Protein AF-A0A1S2LTZ5-F1 (afdb_monomer_lite)

Foldseek 3Di:
DAEAEDEDQDLVVLLVSLLVCQVPFAQWFKKKKAFFVGDQKFWWFADDDPDTDIDIDGPVRCVVVVVDPRIDGDDDAGMWMWTAGPVRYIYIYGYNLQDPSVQVSCLLSQQAPDDPPNPDNMDMDGRGDGFLKAWEQEAAPVRDTWKIKIKGDRGSNLSVQLVVLQVVFWDKWADQAPVSCVVVCVRDDPVQHDHGHDGVRRNYIYTYGPDNPQDPVNVVVSSCVSCVVSVIDIDIGGDDD

Sequence (241 aa):
MNRFAYYSEDPEQVEEYVKSILPFISDIREFELYYIDKTPYIEVIERSGHLHRRVFYSRKEFDASIKNSYRKLIKQHNFTFILRDDTLNEVWLNTNGKMIETLNILHMLGIKEFHHYRHKASYKATNLKPNHDLNILVENDAAKKQFLAKFRFPYACKRIKAVEYIQQFGYLKPYATKFDYGNDLSYFDKNTIREAEAFEYATNNSFLFEDEGIDLNTAKRIFEEVGKLSGGDVNIVLFSD

Organism: NCBI:txid85682

pLDDT: mean 86.29, std 11.33, range [55.03, 98.56]

Structure (mmCIF, N/CA/C/O backbone):
data_AF-A0A1S2LTZ5-F1
#
_entry.id   AF-A0A1S2LTZ5-F1
#
loop_
_atom_site.group_PDB
_atom_site.id
_atom_site.type_symbol
_atom_site.label_atom_id
_atom_site.label_alt_id
_atom_site.label_comp_id
_atom_site.label_asym_id
_atom_site.label_entity_id
_atom_site.label_seq_id
_atom_site.pdbx_PDB_ins_code
_atom_site.Cartn_x
_atom_site.Cartn_y
_atom_site.Cartn_z
_atom_site.occupancy
_atom_site.B_iso_or_equiv
_atom_site.auth_seq_id
_atom_site.auth_comp_id
_atom_site.auth_asym_id
_atom_site.auth_atom_id
_atom_site.pdbx_PDB_model_num
ATOM 1 N N . MET A 1 1 ? 1.091 7.063 -22.278 1.00 68.56 1 MET A N 1
ATOM 2 C CA . MET A 1 1 ? 1.939 5.986 -21.737 1.00 68.56 1 MET A CA 1
ATOM 3 C C . MET A 1 1 ? 3.173 6.628 -21.137 1.00 68.56 1 MET A C 1
ATOM 5 O O . MET A 1 1 ? 4.018 7.110 -21.887 1.00 68.56 1 MET A O 1
ATOM 9 N N . ASN A 1 2 ? 3.232 6.718 -19.812 1.00 79.88 2 ASN A N 1
ATOM 10 C CA . ASN A 1 2 ? 4.389 7.266 -19.113 1.00 79.88 2 ASN A CA 1
ATOM 11 C C . ASN A 1 2 ? 5.335 6.138 -18.706 1.00 79.88 2 ASN A C 1
ATOM 13 O O . ASN A 1 2 ? 4.901 5.037 -18.370 1.00 79.88 2 ASN A O 1
ATOM 17 N N . ARG A 1 3 ? 6.637 6.425 -18.731 1.00 83.38 3 ARG A N 1
ATOM 18 C CA . ARG A 1 3 ? 7.668 5.521 -18.224 1.00 83.38 3 ARG A CA 1
ATOM 19 C C . ARG A 1 3 ? 8.443 6.222 -17.121 1.00 83.38 3 ARG A C 1
ATOM 21 O O . ARG A 1 3 ? 9.159 7.192 -17.382 1.00 83.38 3 ARG A O 1
ATOM 28 N N . PHE A 1 4 ? 8.303 5.700 -15.914 1.00 84.25 4 PHE A N 1
ATOM 29 C CA . PHE A 1 4 ? 9.064 6.086 -14.738 1.00 84.25 4 PHE A CA 1
ATOM 30 C C . PHE A 1 4 ? 10.248 5.137 -14.612 1.00 84.25 4 PHE A C 1
ATOM 32 O O . PHE A 1 4 ? 10.104 3.927 -14.772 1.00 84.25 4 PHE A O 1
ATOM 39 N N . ALA A 1 5 ? 11.431 5.689 -14.386 1.00 82.25 5 ALA A N 1
ATOM 40 C CA . ALA A 1 5 ? 12.650 4.912 -14.266 1.00 82.25 5 ALA A CA 1
ATOM 41 C C . ALA A 1 5 ? 13.507 5.531 -13.173 1.00 82.25 5 ALA A C 1
ATOM 43 O O . ALA A 1 5 ? 13.820 6.723 -13.237 1.00 82.25 5 ALA A O 1
ATOM 44 N N . TYR A 1 6 ? 13.885 4.716 -12.196 1.00 80.38 6 TYR A N 1
ATOM 45 C CA . TYR A 1 6 ? 14.762 5.139 -11.121 1.00 80.38 6 TYR A CA 1
ATOM 46 C C . TYR A 1 6 ? 15.764 4.064 -10.775 1.00 80.38 6 TYR A C 1
ATOM 48 O O . TYR A 1 6 ? 15.523 2.862 -10.901 1.00 80.38 6 TYR A O 1
ATOM 56 N N . TYR A 1 7 ? 16.918 4.549 -10.353 1.00 75.56 7 TYR A N 1
ATOM 57 C CA . TYR A 1 7 ? 18.050 3.730 -10.036 1.00 75.56 7 TYR A CA 1
ATOM 58 C C . TYR A 1 7 ? 18.726 4.278 -8.792 1.00 75.56 7 TYR A C 1
ATOM 60 O O . TYR A 1 7 ? 19.198 5.416 -8.783 1.00 75.56 7 TYR A O 1
ATOM 68 N N . SER A 1 8 ? 18.827 3.407 -7.800 1.00 75.94 8 SER A N 1
ATOM 69 C CA . SER A 1 8 ? 19.759 3.543 -6.702 1.00 75.94 8 SER A CA 1
ATOM 70 C C . SER A 1 8 ? 20.239 2.154 -6.297 1.00 75.94 8 SER A C 1
ATOM 72 O O . SER A 1 8 ? 19.534 1.160 -6.487 1.00 75.94 8 SER A O 1
ATOM 74 N N . GLU A 1 9 ? 21.466 2.074 -5.791 1.00 74.38 9 GLU A N 1
ATOM 75 C CA . GLU A 1 9 ? 21.930 0.877 -5.075 1.00 74.38 9 GLU A CA 1
ATOM 76 C C . GLU A 1 9 ? 21.427 0.868 -3.635 1.00 74.38 9 GLU A C 1
ATOM 78 O O . GLU A 1 9 ? 21.429 -0.188 -3.008 1.00 74.38 9 GLU A O 1
ATOM 83 N N . ASP A 1 10 ? 20.994 2.034 -3.150 1.00 81.50 10 ASP A N 1
ATOM 84 C CA . ASP A 1 10 ? 20.366 2.224 -1.857 1.00 81.50 10 ASP A CA 1
ATOM 85 C C . ASP A 1 10 ? 18.884 1.823 -1.946 1.00 81.50 10 ASP A C 1
ATOM 87 O O . ASP A 1 10 ? 18.104 2.492 -2.639 1.00 81.50 10 ASP A O 1
ATOM 91 N N . PRO A 1 11 ? 18.481 0.721 -1.296 1.00 80.00 11 PRO A N 1
ATOM 92 C CA . PRO A 1 11 ? 17.116 0.230 -1.379 1.00 80.00 11 PRO A CA 1
ATOM 93 C C . PRO A 1 11 ? 16.078 1.186 -0.776 1.00 80.00 11 PRO A C 1
ATOM 95 O O . PRO A 1 11 ? 14.964 1.262 -1.297 1.00 80.00 11 PRO A O 1
ATOM 98 N N . GLU A 1 12 ? 16.446 1.954 0.253 1.00 84.56 12 GLU A N 1
ATOM 99 C CA . GLU A 1 12 ? 15.555 2.931 0.893 1.00 84.56 12 GLU A CA 1
ATOM 100 C C . GLU A 1 12 ? 15.197 4.049 -0.094 1.00 84.56 12 GLU A C 1
ATOM 102 O O . GLU A 1 12 ? 14.027 4.384 -0.271 1.00 84.56 12 GLU A O 1
ATOM 107 N N . GLN A 1 13 ? 16.176 4.536 -0.860 1.00 86.81 13 GLN A N 1
ATOM 108 C CA . GLN A 1 13 ? 15.937 5.537 -1.906 1.00 86.81 13 GLN A CA 1
ATOM 109 C C . GLN A 1 13 ? 15.026 5.023 -3.027 1.00 86.81 13 GLN A C 1
ATOM 111 O O . GLN A 1 13 ? 14.269 5.793 -3.621 1.00 86.81 13 GLN A O 1
ATOM 116 N N . VAL A 1 14 ? 15.095 3.727 -3.357 1.00 87.38 14 VAL A N 1
ATOM 117 C CA . VAL A 1 14 ? 14.186 3.127 -4.348 1.00 87.38 14 VAL A CA 1
ATOM 118 C C . VAL A 1 14 ? 12.758 3.119 -3.811 1.00 87.38 14 VAL A C 1
ATOM 120 O O . VAL A 1 14 ? 11.833 3.465 -4.546 1.00 87.38 14 VAL A O 1
ATOM 123 N N . GLU A 1 15 ? 12.572 2.763 -2.542 1.00 89.12 15 GLU A N 1
ATOM 124 C CA . GLU A 1 15 ? 11.269 2.794 -1.882 1.00 89.12 15 GLU A CA 1
ATOM 125 C C . GLU A 1 15 ? 10.697 4.220 -1.802 1.00 89.12 15 GLU A C 1
ATOM 127 O O . GLU A 1 15 ? 9.559 4.449 -2.222 1.00 89.12 15 GLU A O 1
ATOM 132 N N . GLU A 1 16 ? 11.499 5.198 -1.372 1.00 90.75 16 GLU A N 1
ATOM 133 C CA . GLU A 1 16 ? 11.122 6.617 -1.348 1.00 90.75 16 GLU A CA 1
ATOM 134 C C . GLU A 1 16 ? 10.750 7.137 -2.739 1.00 90.75 16 GLU A C 1
ATOM 136 O O . GLU A 1 16 ? 9.750 7.845 -2.903 1.00 90.75 16 GLU A O 1
ATOM 141 N N . TYR A 1 17 ? 11.513 6.752 -3.767 1.00 91.69 17 TYR A N 1
ATOM 142 C CA . TYR A 1 17 ? 11.181 7.099 -5.141 1.00 91.69 17 TYR A CA 1
ATOM 143 C C . TYR A 1 17 ? 9.809 6.551 -5.531 1.00 91.69 17 TYR A C 1
ATOM 145 O O . TYR A 1 17 ? 8.984 7.310 -6.047 1.00 91.69 17 TYR A O 1
ATOM 153 N N . VAL A 1 18 ? 9.536 5.268 -5.265 1.00 92.69 18 VAL A N 1
ATOM 154 C CA . VAL A 1 18 ? 8.223 4.672 -5.552 1.00 92.69 18 VAL A CA 1
ATOM 155 C C . VAL A 1 18 ? 7.127 5.438 -4.819 1.00 92.69 18 VAL A C 1
ATOM 157 O O . VAL A 1 18 ? 6.154 5.835 -5.462 1.00 92.69 18 VAL A O 1
ATOM 160 N N . LYS A 1 19 ? 7.315 5.733 -3.525 1.00 93.31 19 LYS A N 1
ATOM 161 C CA . LYS A 1 19 ? 6.376 6.529 -2.721 1.00 93.31 19 LYS A CA 1
ATOM 162 C C . LYS A 1 19 ? 6.094 7.892 -3.371 1.00 93.31 19 LYS A C 1
ATOM 164 O O . LYS A 1 19 ? 4.935 8.298 -3.470 1.00 93.31 19 LYS A O 1
ATOM 169 N N . SER A 1 20 ? 7.128 8.563 -3.886 1.00 93.88 20 SER A N 1
ATOM 170 C CA . SER A 1 20 ? 7.021 9.879 -4.537 1.00 93.88 20 SER A CA 1
ATOM 171 C C . SER A 1 20 ? 6.230 9.868 -5.851 1.00 93.88 20 SER A C 1
ATOM 173 O O . SER A 1 20 ? 5.612 10.875 -6.203 1.00 93.88 20 SER A O 1
ATOM 175 N N . ILE A 1 21 ? 6.212 8.738 -6.571 1.00 93.94 21 ILE A N 1
ATOM 176 C CA . ILE A 1 21 ? 5.512 8.621 -7.858 1.00 93.94 21 ILE A CA 1
ATOM 177 C C . ILE A 1 21 ? 4.114 8.007 -7.746 1.00 93.94 21 ILE A C 1
ATOM 179 O O . ILE A 1 21 ? 3.389 7.992 -8.741 1.00 93.94 21 ILE A O 1
ATOM 183 N N . LEU A 1 22 ? 3.698 7.542 -6.560 1.00 94.31 22 LEU A N 1
ATOM 184 C CA . LEU A 1 22 ? 2.366 6.963 -6.345 1.00 94.31 22 LEU A CA 1
ATOM 185 C C . LEU A 1 22 ? 1.199 7.835 -6.843 1.00 94.31 22 LEU A C 1
ATOM 187 O O . LEU A 1 22 ? 0.218 7.268 -7.318 1.00 94.31 22 LEU A O 1
ATOM 191 N N . PRO A 1 23 ? 1.242 9.183 -6.772 1.00 93.50 23 PRO A N 1
ATOM 192 C CA . PRO A 1 23 ? 0.172 10.015 -7.327 1.00 93.50 23 PRO A CA 1
ATOM 193 C C . PRO A 1 23 ? -0.001 9.908 -8.851 1.00 93.50 23 PRO A C 1
ATOM 195 O O . PRO A 1 23 ? -1.024 10.350 -9.369 1.00 93.50 23 PRO A O 1
ATOM 198 N N . PHE A 1 24 ? 0.986 9.360 -9.566 1.00 92.19 24 PHE A N 1
ATOM 199 C CA . PHE A 1 24 ? 1.016 9.282 -11.029 1.00 92.19 24 PHE A CA 1
ATOM 200 C C . PHE A 1 24 ? 0.813 7.869 -11.581 1.00 92.19 24 PHE A C 1
ATOM 202 O O . PHE A 1 24 ? 0.827 7.703 -12.801 1.00 92.19 24 PHE A O 1
ATOM 209 N N . ILE A 1 25 ? 0.653 6.869 -10.713 1.00 91.56 25 ILE A N 1
ATOM 210 C CA . ILE A 1 25 ? 0.424 5.478 -11.109 1.00 91.56 25 ILE A CA 1
ATOM 211 C C . ILE A 1 25 ? -0.918 4.994 -10.569 1.00 91.56 25 ILE A C 1
ATOM 213 O O . ILE A 1 25 ? -1.341 5.380 -9.476 1.00 91.56 25 ILE A O 1
ATOM 217 N N . SER A 1 26 ? -1.592 4.157 -11.348 1.00 91.56 26 SER A N 1
ATOM 218 C CA . SER A 1 26 ? -2.835 3.504 -10.942 1.00 91.56 26 SER A CA 1
ATOM 219 C C . SER A 1 26 ? -2.563 2.104 -10.372 1.00 91.56 26 SER A C 1
ATOM 221 O O . SER A 1 26 ? -1.448 1.791 -9.943 1.00 91.56 26 SER A O 1
ATOM 223 N N . ASP A 1 27 ? -3.589 1.254 -10.321 1.00 94.00 27 ASP A N 1
ATOM 224 C CA . ASP A 1 27 ? -3.456 -0.116 -9.842 1.00 94.00 27 ASP A CA 1
ATOM 225 C C . ASP A 1 27 ? -2.479 -0.912 -10.701 1.00 94.00 27 ASP A C 1
ATOM 227 O O . ASP A 1 27 ? -2.681 -1.110 -11.901 1.00 94.00 27 ASP A O 1
ATOM 231 N N . ILE A 1 28 ? -1.457 -1.461 -10.051 1.00 94.81 28 ILE A N 1
ATOM 232 C CA . ILE A 1 28 ? -0.515 -2.359 -10.701 1.00 94.81 28 ILE A CA 1
ATOM 233 C C . ILE A 1 28 ? -1.210 -3.676 -11.058 1.00 94.81 28 ILE A C 1
ATOM 235 O O . ILE A 1 28 ? -1.694 -4.405 -10.190 1.00 94.81 28 ILE A O 1
ATOM 239 N N . ARG A 1 29 ? -1.218 -4.006 -12.352 1.00 94.12 29 ARG A N 1
ATOM 240 C CA . ARG A 1 29 ? -1.798 -5.241 -12.905 1.00 94.12 29 ARG A CA 1
ATOM 241 C C . ARG A 1 29 ? -0.751 -6.270 -13.290 1.00 94.12 29 ARG A C 1
ATOM 243 O O . ARG A 1 29 ? -1.059 -7.464 -13.325 1.00 94.12 29 ARG A O 1
ATOM 250 N N . GLU A 1 30 ? 0.472 -5.825 -13.558 1.00 93.75 30 GLU A N 1
ATOM 251 C CA . GLU A 1 30 ? 1.579 -6.700 -13.920 1.00 93.75 30 GLU A CA 1
ATOM 252 C C . GLU A 1 30 ? 2.840 -6.380 -13.132 1.00 93.75 30 GLU A C 1
ATOM 254 O O . GLU A 1 30 ? 3.160 -5.224 -12.856 1.00 93.75 30 GLU A O 1
ATOM 259 N N . PHE A 1 31 ? 3.581 -7.439 -12.836 1.00 91.12 31 PHE A N 1
ATOM 260 C CA . PHE A 1 31 ? 4.876 -7.385 -12.188 1.00 91.12 31 PHE A CA 1
ATOM 261 C C . PHE A 1 31 ? 5.827 -8.334 -12.915 1.00 91.12 31 PHE A C 1
ATOM 263 O O . PHE A 1 31 ? 5.528 -9.519 -13.080 1.00 91.12 31 PHE A O 1
ATOM 270 N N . GLU A 1 32 ? 6.982 -7.822 -13.324 1.00 89.62 32 GLU A N 1
ATOM 271 C CA . GLU A 1 32 ? 8.088 -8.613 -13.841 1.00 89.62 32 GLU A CA 1
ATOM 272 C C . GLU A 1 32 ? 9.360 -8.378 -13.027 1.00 89.62 32 GLU A C 1
ATOM 274 O O . GLU A 1 32 ? 9.686 -7.257 -12.640 1.00 89.62 32 GLU A O 1
ATOM 279 N N . LEU A 1 33 ? 10.105 -9.455 -12.807 1.00 87.88 33 LEU A N 1
ATOM 280 C CA . LEU A 1 33 ? 11.410 -9.452 -12.168 1.00 87.88 33 LEU A CA 1
ATOM 281 C C . LEU A 1 33 ? 12.366 -10.264 -13.027 1.00 87.88 33 LEU A C 1
ATOM 283 O O . LEU A 1 33 ? 12.056 -11.398 -13.392 1.00 87.88 33 LEU A O 1
ATOM 287 N N . TYR A 1 34 ? 13.547 -9.724 -13.294 1.00 85.62 34 TYR A N 1
ATOM 288 C CA . TYR A 1 34 ? 14.596 -10.431 -14.018 1.00 85.62 34 TYR A CA 1
ATOM 289 C C . TYR A 1 34 ? 15.923 -10.277 -13.307 1.00 85.62 34 TYR A C 1
ATOM 291 O O . TYR A 1 34 ? 16.315 -9.166 -12.964 1.00 85.62 34 TYR A O 1
ATOM 299 N N . TYR A 1 35 ? 16.644 -11.383 -13.163 1.00 80.69 35 TYR A N 1
ATOM 300 C CA . TYR A 1 35 ? 18.078 -11.339 -12.946 1.00 80.69 35 TYR A CA 1
ATOM 301 C C . TYR A 1 35 ? 18.734 -10.702 -14.171 1.00 80.69 35 TYR A C 1
ATOM 303 O O . TYR A 1 35 ? 18.292 -10.923 -15.304 1.00 80.69 35 TYR A O 1
ATOM 311 N N . ILE A 1 36 ? 19.752 -9.882 -13.965 1.00 74.06 36 ILE A N 1
ATOM 312 C CA . ILE A 1 36 ? 20.220 -8.959 -15.002 1.00 74.06 36 ILE A CA 1
ATOM 313 C C . ILE A 1 36 ? 20.763 -9.622 -16.269 1.00 74.06 36 ILE A C 1
ATOM 315 O O . ILE A 1 36 ? 20.535 -9.151 -17.380 1.00 74.06 36 ILE A O 1
ATOM 319 N N . ASP A 1 37 ? 21.401 -10.772 -16.150 1.00 73.69 37 ASP A N 1
ATOM 320 C CA . ASP A 1 37 ? 21.890 -11.559 -17.281 1.00 73.69 37 ASP A CA 1
ATOM 321 C C . ASP A 1 37 ? 20.752 -12.233 -18.064 1.00 73.69 37 ASP A C 1
ATOM 323 O O . ASP A 1 37 ? 20.945 -12.643 -19.208 1.00 73.69 37 ASP A O 1
ATOM 327 N N . LYS A 1 38 ? 19.537 -12.262 -17.506 1.00 77.19 38 LYS A N 1
ATOM 328 C CA . LYS A 1 38 ? 18.313 -12.732 -18.172 1.00 77.19 38 LYS A CA 1
ATOM 329 C C . LYS A 1 38 ? 17.343 -11.614 -18.527 1.00 77.19 38 LYS A C 1
ATOM 331 O O . LYS A 1 38 ? 16.320 -11.890 -19.154 1.00 77.19 38 LYS A O 1
ATOM 336 N N . THR A 1 39 ? 17.632 -10.372 -18.139 1.00 77.25 39 THR A N 1
ATOM 337 C CA . THR A 1 39 ? 16.733 -9.257 -18.423 1.00 77.25 39 THR A CA 1
ATOM 338 C C . THR A 1 39 ? 16.679 -9.026 -19.936 1.00 77.25 39 THR A C 1
ATOM 340 O O . THR A 1 39 ? 17.732 -8.919 -20.579 1.00 77.25 39 THR A O 1
ATOM 343 N N . PRO A 1 40 ? 15.485 -8.967 -20.558 1.00 76.00 40 PRO A N 1
ATOM 344 C CA . PRO A 1 40 ? 15.350 -8.679 -21.985 1.00 76.00 40 PRO A CA 1
ATOM 345 C C . PRO A 1 40 ? 15.560 -7.188 -22.289 1.00 76.00 40 PRO A C 1
ATOM 347 O O . PRO A 1 40 ? 15.302 -6.742 -23.408 1.00 76.00 40 PRO A O 1
ATOM 350 N N . TYR A 1 41 ? 16.040 -6.4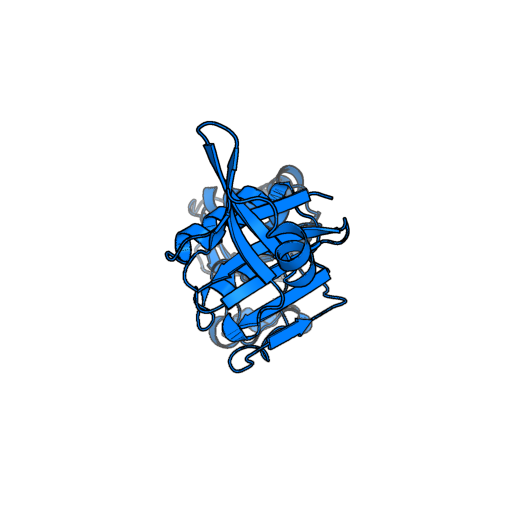22 -21.310 1.00 76.31 41 TYR A N 1
ATOM 351 C CA . TYR A 1 41 ? 16.202 -4.981 -21.364 1.00 76.31 41 TYR A CA 1
ATOM 352 C C . TYR A 1 41 ? 17.669 -4.576 -21.198 1.00 76.31 41 TYR A C 1
ATOM 354 O O . TYR A 1 41 ? 18.504 -5.349 -20.730 1.00 76.31 41 TYR A O 1
ATOM 362 N N . ILE A 1 42 ? 17.996 -3.364 -21.626 1.00 74.00 42 ILE A N 1
ATOM 363 C CA . ILE A 1 42 ? 19.319 -2.763 -21.489 1.00 74.00 42 ILE A CA 1
ATOM 364 C C . ILE A 1 42 ? 19.134 -1.347 -20.960 1.00 74.00 42 ILE A C 1
ATOM 366 O O . ILE A 1 42 ? 18.371 -0.556 -21.518 1.00 74.00 42 ILE A O 1
ATOM 370 N N . GLU A 1 43 ? 19.862 -1.036 -19.892 1.00 74.75 43 GLU A N 1
ATOM 371 C CA . GLU A 1 43 ? 20.008 0.323 -19.387 1.00 74.75 43 GLU A CA 1
ATOM 372 C C . GLU A 1 43 ? 21.163 1.021 -20.111 1.00 74.75 43 GLU A C 1
ATOM 374 O O . GLU A 1 43 ? 22.279 0.496 -20.215 1.00 74.75 43 GLU A O 1
ATOM 379 N N . VAL A 1 44 ? 20.896 2.226 -20.605 1.00 74.38 44 VAL A N 1
ATOM 380 C CA . VAL A 1 44 ? 21.890 3.057 -21.283 1.00 74.38 44 VAL A CA 1
ATOM 381 C C . VAL A 1 44 ? 21.884 4.464 -20.717 1.00 74.38 44 VAL A C 1
ATOM 383 O O . VAL A 1 44 ? 20.837 5.002 -20.359 1.00 74.38 44 VAL A O 1
ATOM 386 N N . ILE A 1 45 ? 23.056 5.090 -20.691 1.00 76.00 45 ILE A N 1
ATOM 387 C CA . ILE A 1 45 ? 23.160 6.540 -20.543 1.00 76.00 45 ILE A CA 1
ATOM 388 C C . ILE A 1 45 ? 23.080 7.142 -21.936 1.00 76.00 45 ILE A C 1
ATOM 390 O O . ILE A 1 45 ? 23.987 6.940 -22.748 1.00 76.00 45 ILE A O 1
ATOM 394 N N . GLU A 1 46 ? 22.015 7.890 -22.192 1.00 73.50 46 GLU A N 1
ATOM 395 C CA . GLU A 1 46 ? 21.896 8.739 -23.367 1.00 73.50 46 GLU A CA 1
ATOM 396 C C . GLU A 1 46 ? 22.415 10.141 -23.059 1.00 73.50 46 GLU A C 1
ATOM 398 O O . GLU A 1 46 ? 22.066 10.749 -22.041 1.00 73.50 46 GLU A O 1
ATOM 403 N N . ARG A 1 47 ? 23.236 10.672 -23.967 1.00 69.12 47 ARG A N 1
ATOM 404 C CA . ARG A 1 47 ? 23.595 12.090 -23.976 1.00 69.12 47 ARG A CA 1
ATOM 405 C C . ARG A 1 47 ? 22.599 12.855 -24.836 1.00 69.12 47 ARG A C 1
ATOM 407 O O . ARG A 1 47 ? 22.535 12.636 -26.041 1.00 69.12 47 ARG A O 1
ATOM 414 N N . SER A 1 48 ? 21.871 13.780 -24.218 1.00 67.25 48 SER A N 1
ATOM 415 C CA . SER A 1 48 ? 21.022 14.752 -24.910 1.00 67.25 48 SER A CA 1
ATOM 416 C C . SER A 1 48 ? 21.516 16.155 -24.565 1.00 67.25 48 SER A C 1
ATOM 418 O O . SER A 1 48 ? 21.173 16.715 -23.522 1.00 67.25 48 SER A O 1
ATOM 420 N N . GLY A 1 49 ? 22.382 16.710 -25.416 1.00 70.44 49 GLY A N 1
ATOM 421 C CA . GLY A 1 49 ? 23.089 17.962 -25.129 1.00 70.44 49 GLY A CA 1
ATOM 422 C C . GLY A 1 49 ? 24.060 17.806 -23.952 1.00 70.44 49 GLY A C 1
ATOM 423 O O . GLY A 1 49 ? 24.905 16.911 -23.958 1.00 70.44 49 GLY A O 1
ATOM 424 N N . HIS A 1 50 ? 23.936 18.660 -22.931 1.00 66.19 50 HIS A N 1
ATOM 425 C CA . HIS A 1 50 ? 24.734 18.581 -21.695 1.00 66.19 50 HIS A CA 1
ATOM 426 C C . HIS A 1 50 ? 24.161 17.610 -20.650 1.00 66.19 50 HIS A C 1
ATOM 428 O O . HIS A 1 50 ? 24.827 17.289 -19.664 1.00 66.19 50 HIS A O 1
ATOM 434 N N . LEU A 1 51 ? 22.934 17.129 -20.854 1.00 59.75 51 LEU A N 1
ATOM 435 C CA . LEU A 1 51 ? 22.245 16.269 -19.904 1.00 59.75 51 LEU A CA 1
ATOM 436 C C . LEU A 1 51 ? 22.520 14.799 -20.212 1.00 59.75 51 LEU A C 1
ATOM 438 O O . LEU A 1 51 ? 22.525 14.363 -21.366 1.00 59.75 51 LEU A O 1
ATOM 442 N N . HIS A 1 52 ? 22.740 14.036 -19.147 1.00 66.25 52 HIS A N 1
ATOM 443 C CA . HIS A 1 52 ? 22.859 12.588 -19.195 1.00 66.25 52 HIS A CA 1
ATOM 444 C C . HIS A 1 52 ? 21.577 12.016 -18.601 1.00 66.25 52 HIS A C 1
ATOM 446 O O . HIS A 1 52 ? 21.262 12.292 -17.445 1.00 66.25 52 HIS A O 1
ATOM 452 N N . ARG A 1 53 ? 20.832 11.236 -19.384 1.00 69.56 53 ARG A N 1
ATOM 453 C CA . ARG A 1 53 ? 19.635 10.543 -18.900 1.00 69.56 53 ARG A CA 1
ATOM 454 C C . ARG A 1 53 ? 19.853 9.041 -18.982 1.00 69.56 53 ARG A C 1
ATOM 456 O O . ARG A 1 53 ? 20.337 8.538 -19.992 1.00 69.56 53 ARG A O 1
ATOM 463 N N . ARG A 1 54 ? 19.477 8.327 -17.923 1.00 69.69 54 ARG A N 1
ATOM 464 C CA . ARG A 1 54 ? 19.381 6.865 -17.935 1.00 69.69 54 ARG A CA 1
ATOM 465 C C . ARG A 1 54 ? 18.049 6.457 -18.560 1.00 69.69 54 ARG A C 1
ATOM 467 O O . ARG A 1 54 ? 17.004 6.982 -18.174 1.00 69.69 54 ARG A O 1
ATOM 474 N N . VAL A 1 55 ? 18.093 5.574 -19.551 1.00 71.50 55 VAL A N 1
ATOM 475 C CA . VAL A 1 55 ? 16.921 5.114 -20.309 1.00 71.50 55 VAL A CA 1
ATOM 476 C C . VAL A 1 55 ? 16.981 3.594 -20.455 1.00 71.50 55 VAL A C 1
ATOM 478 O O . VAL A 1 55 ? 18.055 3.032 -20.670 1.00 71.50 55 VAL A O 1
ATOM 481 N N . PHE A 1 56 ? 15.825 2.937 -20.355 1.00 72.88 56 PHE A N 1
ATOM 482 C CA . PHE A 1 56 ? 15.676 1.509 -20.629 1.00 72.88 56 PHE A CA 1
ATOM 483 C C . PHE A 1 56 ? 15.168 1.279 -22.049 1.00 72.88 56 PHE A C 1
ATOM 485 O O . PHE A 1 56 ? 14.172 1.873 -22.472 1.00 72.88 56 PHE A O 1
ATOM 492 N N . TYR A 1 57 ? 15.833 0.364 -22.744 1.00 71.69 57 TYR A N 1
ATOM 493 C CA . TYR A 1 57 ? 15.412 -0.185 -24.027 1.00 71.69 57 TYR A CA 1
ATOM 494 C C . TYR A 1 57 ? 15.172 -1.679 -23.878 1.00 71.69 57 TYR A C 1
ATOM 496 O O . TYR A 1 57 ? 15.870 -2.344 -23.113 1.00 71.69 57 TYR A O 1
ATOM 504 N N . SER A 1 58 ? 14.254 -2.249 -24.654 1.00 75.81 58 SER A N 1
ATOM 505 C CA . SER A 1 58 ? 14.362 -3.681 -24.941 1.00 75.81 58 SER A CA 1
ATOM 506 C C . SER A 1 58 ? 15.677 -3.954 -25.675 1.00 75.81 58 SER A C 1
ATOM 508 O O . SER A 1 58 ? 16.160 -3.111 -26.431 1.00 75.81 58 SER A O 1
ATOM 510 N N . ARG A 1 59 ? 16.263 -5.142 -25.494 1.00 76.00 59 ARG A N 1
ATOM 511 C CA . ARG A 1 59 ? 17.467 -5.562 -26.233 1.00 76.00 59 ARG A CA 1
ATOM 512 C C . ARG A 1 59 ? 17.284 -5.380 -27.736 1.00 76.00 59 ARG A C 1
ATOM 514 O O . ARG A 1 59 ? 18.144 -4.811 -28.388 1.00 76.00 59 ARG A O 1
ATOM 521 N N . LYS A 1 60 ? 16.106 -5.738 -28.255 1.00 79.25 60 LYS A N 1
ATOM 522 C CA . LYS A 1 60 ? 15.745 -5.561 -29.666 1.00 79.25 60 LYS A CA 1
ATOM 523 C C . LYS A 1 60 ? 15.783 -4.093 -30.112 1.00 79.25 60 LYS A C 1
ATOM 525 O O . LYS A 1 60 ? 16.341 -3.798 -31.166 1.00 79.25 60 LYS A O 1
ATOM 530 N N . GLU A 1 61 ? 15.192 -3.177 -29.341 1.00 76.19 61 GLU A N 1
ATOM 531 C CA . GLU A 1 61 ? 15.236 -1.735 -29.642 1.00 76.19 61 GLU A CA 1
ATOM 532 C C . GLU A 1 61 ? 16.652 -1.175 -29.513 1.00 76.19 61 GLU A C 1
ATOM 534 O O . GLU A 1 61 ? 17.068 -0.356 -30.332 1.00 76.19 61 GLU A O 1
ATOM 539 N N . PHE A 1 62 ? 17.402 -1.624 -28.503 1.00 76.62 62 PHE A N 1
ATOM 540 C CA . PHE A 1 62 ? 18.785 -1.219 -28.317 1.00 76.62 62 PHE A CA 1
ATOM 541 C C . PHE A 1 62 ? 19.644 -1.666 -29.501 1.00 76.62 62 PHE A C 1
ATOM 543 O O . PHE A 1 62 ? 20.268 -0.820 -30.132 1.00 76.62 62 PHE A O 1
ATOM 550 N N . ASP A 1 63 ? 19.608 -2.939 -29.881 1.00 77.81 63 ASP A N 1
ATOM 551 C CA . ASP A 1 63 ? 20.400 -3.477 -30.989 1.00 77.81 63 ASP A CA 1
ATOM 552 C C . ASP A 1 63 ? 20.085 -2.761 -32.312 1.00 77.81 63 ASP A C 1
ATOM 554 O O . ASP A 1 63 ? 20.990 -2.408 -33.071 1.00 77.81 63 ASP A O 1
ATOM 558 N N . ALA A 1 64 ? 18.809 -2.437 -32.553 1.00 76.44 64 ALA A N 1
ATOM 559 C CA . ALA A 1 64 ? 18.390 -1.640 -33.706 1.00 76.44 64 ALA A CA 1
ATOM 560 C C . ALA A 1 64 ? 18.926 -0.191 -33.675 1.00 76.44 64 ALA A C 1
ATOM 562 O O . ALA A 1 64 ? 19.123 0.428 -34.723 1.00 76.44 64 ALA A O 1
ATOM 563 N N . SER A 1 65 ? 19.178 0.352 -32.483 1.00 70.88 65 SER A N 1
ATOM 564 C CA . SER A 1 65 ? 19.615 1.735 -32.252 1.00 70.88 65 SER A CA 1
ATOM 565 C C . SER A 1 65 ? 21.135 1.944 -32.177 1.00 70.88 65 SER A C 1
ATOM 567 O O . SER A 1 65 ? 21.574 3.095 -32.199 1.00 70.88 65 SER A O 1
ATOM 569 N N . ILE A 1 66 ? 21.940 0.869 -32.102 1.00 63.09 66 ILE A N 1
ATOM 570 C CA . ILE A 1 66 ? 23.412 0.906 -31.916 1.00 63.09 66 ILE A CA 1
ATOM 571 C C . ILE A 1 66 ? 24.134 1.771 -32.969 1.00 63.09 66 ILE A C 1
ATOM 573 O O . ILE A 1 66 ? 25.254 2.223 -32.739 1.00 63.09 66 ILE A O 1
ATOM 577 N N . LYS A 1 67 ? 23.487 2.097 -34.096 1.00 56.94 67 LYS A N 1
ATOM 578 C CA . LYS A 1 67 ? 24.009 3.054 -35.087 1.00 56.94 67 LYS A CA 1
ATOM 579 C C . LYS A 1 67 ? 24.226 4.480 -34.540 1.00 56.94 67 LYS A C 1
ATOM 581 O O . LYS A 1 67 ? 24.964 5.234 -35.165 1.00 56.94 67 LYS A O 1
ATOM 586 N N . ASN A 1 68 ? 23.650 4.845 -33.389 1.00 58.88 68 ASN A N 1
ATOM 587 C CA . ASN A 1 68 ? 23.840 6.150 -32.744 1.00 58.88 68 ASN A CA 1
ATOM 588 C C . ASN A 1 68 ? 24.851 6.056 -31.581 1.00 58.88 68 ASN A C 1
ATOM 590 O O . ASN A 1 68 ? 24.547 5.561 -30.497 1.00 58.88 68 ASN A O 1
ATOM 594 N N . SER A 1 69 ? 26.063 6.569 -31.800 1.00 57.97 69 SER A N 1
ATOM 595 C CA . SER A 1 69 ? 27.283 6.399 -30.985 1.00 57.97 69 SER A CA 1
ATOM 596 C C . SER A 1 69 ? 27.318 7.109 -29.617 1.00 57.97 69 SER A C 1
ATOM 598 O O . SER A 1 69 ? 28.365 7.164 -28.974 1.00 57.97 69 SER A O 1
ATOM 600 N N . TYR A 1 70 ? 26.193 7.631 -29.125 1.00 64.06 70 TYR A N 1
ATOM 601 C CA . TYR A 1 70 ? 26.140 8.435 -27.893 1.00 64.06 70 TYR A CA 1
ATOM 602 C C . TYR A 1 70 ? 25.642 7.674 -26.656 1.00 64.06 70 TYR A C 1
ATOM 604 O O . TYR A 1 70 ? 25.325 8.296 -25.640 1.00 64.06 70 TYR A O 1
ATOM 612 N N . ARG A 1 71 ? 25.566 6.340 -26.729 1.00 67.88 71 ARG A N 1
ATOM 613 C CA . ARG A 1 71 ? 25.033 5.488 -25.659 1.00 67.88 71 ARG A CA 1
ATOM 614 C C . ARG A 1 71 ? 26.153 4.761 -24.927 1.00 67.88 71 ARG A C 1
ATOM 616 O O . ARG A 1 71 ? 26.918 4.018 -25.537 1.00 67.88 71 ARG A O 1
ATOM 623 N N . LYS A 1 72 ? 26.229 4.944 -23.607 1.00 68.88 72 LYS A N 1
ATOM 624 C CA . LYS A 1 72 ? 27.133 4.176 -22.740 1.00 68.88 72 LYS A CA 1
ATOM 625 C C . LYS A 1 72 ? 26.335 3.124 -21.976 1.00 68.88 72 LYS A C 1
ATOM 627 O O . LYS A 1 72 ? 25.402 3.473 -21.256 1.00 68.88 72 LYS A O 1
ATOM 632 N N . LEU A 1 73 ? 26.728 1.859 -22.118 1.00 67.19 73 LEU A N 1
ATOM 633 C CA . LEU A 1 73 ? 26.205 0.756 -21.309 1.00 67.19 73 LEU A CA 1
ATOM 634 C C . LEU A 1 73 ? 26.600 0.950 -19.842 1.00 67.19 73 LEU A C 1
ATOM 636 O O . LEU A 1 73 ? 27.755 1.270 -19.542 1.00 67.19 73 LEU A O 1
ATOM 640 N N . ILE A 1 74 ? 25.650 0.737 -18.938 1.00 64.88 74 ILE A N 1
ATOM 641 C CA . ILE A 1 74 ? 25.902 0.742 -17.495 1.00 64.88 74 ILE A CA 1
ATOM 642 C C . ILE A 1 74 ? 26.140 -0.702 -17.033 1.00 64.88 74 ILE A C 1
ATOM 644 O O . ILE A 1 74 ? 25.464 -1.627 -17.482 1.00 64.88 74 ILE A O 1
ATOM 648 N N . LYS A 1 75 ? 27.155 -0.904 -16.177 1.00 56.56 75 LYS A N 1
ATOM 649 C CA . LYS A 1 75 ? 27.446 -2.209 -15.562 1.00 56.56 75 LYS A CA 1
ATOM 650 C C . LYS A 1 75 ? 26.357 -2.584 -14.549 1.00 56.56 75 LYS A C 1
ATOM 652 O O . LYS A 1 75 ? 25.757 -1.724 -13.927 1.00 56.56 75 LYS A O 1
ATOM 657 N N . GLN A 1 76 ? 26.133 -3.886 -14.438 1.00 62.84 76 GLN A N 1
ATOM 658 C CA . GLN A 1 76 ? 24.864 -4.521 -14.102 1.00 62.84 76 GLN A CA 1
ATOM 659 C C . GLN A 1 76 ? 24.523 -4.577 -12.592 1.00 62.84 76 GLN A C 1
ATOM 661 O O . GLN A 1 76 ? 25.306 -5.100 -11.805 1.00 62.84 76 GLN A O 1
ATOM 666 N N . HIS A 1 77 ? 23.325 -4.109 -12.216 1.00 62.16 77 HIS A N 1
ATOM 667 C CA . HIS A 1 77 ? 22.645 -4.384 -10.934 1.00 62.16 77 HIS A CA 1
ATOM 668 C C . HIS A 1 77 ? 22.029 -5.778 -10.905 1.00 62.16 77 HIS A C 1
ATOM 670 O O . HIS A 1 77 ? 21.733 -6.326 -11.948 1.00 62.16 77 HIS A O 1
ATOM 676 N N . ASN A 1 78 ? 21.789 -6.363 -9.733 1.00 71.75 78 ASN A N 1
ATOM 677 C CA . ASN A 1 78 ? 21.394 -7.774 -9.662 1.00 71.75 78 ASN A CA 1
ATOM 678 C C . ASN A 1 78 ? 20.028 -8.062 -10.310 1.00 71.75 78 ASN A C 1
ATOM 680 O O . ASN A 1 78 ? 19.873 -9.106 -10.944 1.00 71.75 78 ASN A O 1
ATOM 684 N N . PHE A 1 79 ? 19.047 -7.161 -10.168 1.00 77.06 79 PHE A N 1
ATOM 685 C CA . PHE A 1 79 ? 17.703 -7.383 -10.695 1.00 77.06 79 PHE A CA 1
ATOM 686 C C . PHE A 1 79 ? 17.068 -6.135 -11.309 1.00 77.06 79 PHE A C 1
ATOM 688 O O . PHE A 1 79 ? 17.201 -5.026 -10.794 1.00 77.06 79 PHE A O 1
ATOM 695 N N . THR A 1 80 ? 16.314 -6.359 -12.385 1.00 82.38 80 THR A N 1
ATOM 696 C CA . THR A 1 80 ? 15.393 -5.392 -12.989 1.00 82.38 80 THR A CA 1
ATOM 697 C C . THR A 1 80 ? 13.972 -5.733 -12.563 1.00 82.38 80 THR A C 1
ATOM 699 O O . THR A 1 80 ? 13.523 -6.867 -12.745 1.00 82.38 80 THR A O 1
ATOM 702 N N . PHE A 1 81 ? 13.273 -4.744 -12.026 1.00 86.50 81 PHE A N 1
ATOM 703 C CA . PHE A 1 81 ? 11.912 -4.828 -11.526 1.00 86.50 81 PHE A CA 1
ATOM 704 C C . PHE A 1 81 ? 11.023 -3.896 -12.349 1.00 86.50 81 PHE A C 1
ATOM 706 O O . PHE A 1 81 ? 11.329 -2.714 -12.507 1.00 86.50 81 PHE A O 1
ATOM 713 N N . ILE A 1 82 ? 9.948 -4.435 -12.917 1.00 89.88 82 ILE A N 1
ATOM 714 C CA . ILE A 1 82 ? 9.051 -3.695 -13.804 1.00 89.88 82 ILE A CA 1
ATOM 715 C C . ILE A 1 82 ? 7.628 -3.879 -13.318 1.00 89.88 82 ILE A C 1
ATOM 717 O O . ILE A 1 82 ? 7.150 -5.004 -13.174 1.00 89.88 82 ILE A O 1
ATOM 721 N N . LEU A 1 83 ? 6.950 -2.763 -13.106 1.00 92.56 83 LEU A N 1
ATOM 722 C CA . LEU A 1 83 ? 5.537 -2.716 -12.776 1.00 92.56 83 LEU A CA 1
ATOM 723 C C . LEU A 1 83 ? 4.781 -2.102 -13.939 1.00 92.56 83 LEU A C 1
ATOM 725 O O . LEU A 1 83 ? 5.261 -1.134 -14.533 1.00 92.56 83 LEU A O 1
ATOM 729 N N . ARG A 1 84 ? 3.591 -2.628 -14.225 1.00 94.19 84 ARG A N 1
ATOM 730 C CA . ARG A 1 84 ? 2.657 -1.983 -15.151 1.00 94.19 84 ARG A CA 1
ATOM 731 C C . ARG A 1 84 ? 1.314 -1.772 -14.493 1.00 94.19 84 ARG A C 1
ATOM 733 O O . ARG A 1 84 ? 0.766 -2.704 -13.896 1.00 94.19 84 ARG A O 1
ATOM 740 N N . ASP A 1 85 ? 0.814 -0.552 -14.613 1.00 93.00 85 ASP A N 1
ATOM 741 C CA . ASP A 1 85 ? -0.507 -0.180 -14.128 1.00 93.00 85 ASP A CA 1
ATOM 742 C C . ASP A 1 85 ? -1.599 -0.438 -15.183 1.00 93.00 85 ASP A C 1
ATOM 744 O O . ASP A 1 85 ? -1.310 -0.789 -16.332 1.00 93.00 85 ASP A O 1
ATOM 748 N N . ASP A 1 86 ? -2.871 -0.310 -14.803 1.00 91.56 86 ASP A N 1
ATOM 749 C CA . ASP A 1 86 ? -4.007 -0.500 -15.722 1.00 91.56 86 ASP A CA 1
ATOM 750 C C . ASP A 1 86 ? -4.185 0.613 -16.769 1.00 91.56 86 ASP A C 1
ATOM 752 O O . ASP A 1 86 ? -5.001 0.474 -17.682 1.00 91.56 86 ASP A O 1
ATOM 756 N N . THR A 1 87 ? -3.374 1.669 -16.708 1.00 90.56 87 THR A N 1
ATOM 757 C CA . THR A 1 87 ? -3.299 2.723 -17.730 1.00 90.56 87 THR A CA 1
ATOM 758 C C . THR A 1 87 ? -2.091 2.573 -18.659 1.00 90.56 87 THR A C 1
ATOM 760 O O . THR A 1 87 ? -1.816 3.454 -19.481 1.00 90.56 87 THR A O 1
ATOM 763 N N . LEU A 1 88 ? -1.403 1.426 -18.581 1.00 86.38 88 LEU A N 1
ATOM 764 C CA . LEU A 1 88 ? -0.204 1.078 -19.346 1.00 86.38 88 LEU A CA 1
ATOM 765 C C . LEU A 1 88 ? 1.035 1.906 -18.982 1.00 86.38 88 LEU A C 1
ATOM 767 O O . LEU A 1 88 ? 2.013 1.887 -19.733 1.00 86.38 88 LEU A O 1
ATOM 771 N N . ASN A 1 89 ? 1.039 2.639 -17.866 1.00 89.69 89 ASN A N 1
ATOM 772 C CA . ASN A 1 89 ? 2.285 3.231 -17.396 1.00 89.69 89 ASN A CA 1
ATOM 773 C C . ASN A 1 89 ? 3.218 2.132 -16.902 1.00 89.69 89 ASN A C 1
ATOM 775 O O . ASN A 1 89 ? 2.784 1.107 -16.375 1.00 89.69 89 ASN A O 1
ATOM 779 N N . GLU A 1 90 ? 4.515 2.376 -17.050 1.00 91.12 90 GLU A N 1
ATOM 780 C CA . GLU A 1 90 ? 5.541 1.450 -16.597 1.00 91.12 90 GLU A CA 1
ATOM 781 C C . GLU A 1 90 ? 6.437 2.110 -15.551 1.00 91.12 90 GLU A C 1
ATOM 783 O O . GLU A 1 90 ? 6.921 3.228 -15.756 1.00 91.12 90 GLU A O 1
ATOM 788 N N . VAL A 1 91 ? 6.716 1.389 -14.468 1.00 90.25 91 VAL A N 1
ATOM 789 C CA . VAL A 1 91 ? 7.716 1.770 -13.467 1.00 90.25 91 VAL A CA 1
ATOM 790 C C . VAL A 1 91 ? 8.860 0.776 -13.528 1.00 90.25 91 VAL A C 1
ATOM 792 O O . VAL A 1 91 ? 8.654 -0.425 -13.375 1.00 90.25 91 VAL A O 1
ATOM 795 N N . TRP A 1 92 ? 10.060 1.291 -13.753 1.00 87.56 92 TRP A N 1
ATOM 796 C CA . TRP A 1 92 ? 11.283 0.522 -13.913 1.00 87.56 92 TRP A CA 1
ATOM 797 C C . TRP A 1 92 ? 12.217 0.837 -12.760 1.00 87.56 92 TRP A C 1
ATOM 799 O O . TRP A 1 92 ? 12.668 1.974 -12.609 1.00 87.56 92 TRP A O 1
ATOM 809 N N . LEU A 1 93 ? 12.497 -0.177 -11.957 1.00 85.12 93 LEU A N 1
ATOM 810 C CA . LEU A 1 93 ? 13.333 -0.076 -10.775 1.00 85.12 93 LEU A CA 1
ATOM 811 C C . LEU A 1 93 ? 14.462 -1.090 -10.896 1.00 85.12 93 LEU A C 1
ATOM 813 O O . LEU A 1 93 ? 14.266 -2.216 -11.357 1.00 85.12 93 LEU A O 1
ATOM 817 N N . ASN A 1 94 ? 15.643 -0.708 -10.438 1.00 77.75 94 ASN A N 1
ATOM 818 C CA . ASN A 1 94 ? 16.691 -1.671 -10.149 1.00 77.75 94 ASN A CA 1
ATOM 819 C C . ASN A 1 94 ? 16.643 -1.957 -8.653 1.00 77.75 94 ASN A C 1
ATOM 821 O O . ASN A 1 94 ? 16.593 -1.031 -7.848 1.00 77.75 94 ASN A O 1
ATOM 825 N N . THR A 1 95 ? 16.645 -3.234 -8.287 1.00 68.44 95 THR A N 1
ATOM 826 C CA . THR A 1 95 ? 16.657 -3.640 -6.881 1.00 68.44 95 THR A CA 1
ATOM 827 C C . THR A 1 95 ? 17.775 -4.640 -6.649 1.00 68.44 95 THR A C 1
ATOM 829 O O . THR A 1 95 ? 18.200 -5.381 -7.547 1.00 68.44 95 THR A O 1
ATOM 832 N N . ASN A 1 96 ? 18.262 -4.697 -5.414 1.00 68.00 96 ASN A N 1
ATOM 833 C CA . ASN A 1 96 ? 19.054 -5.830 -4.982 1.00 68.00 96 ASN A CA 1
ATOM 834 C C . ASN A 1 96 ? 18.081 -6.985 -4.697 1.00 68.00 96 ASN A C 1
ATOM 836 O O . ASN A 1 96 ? 17.555 -7.108 -3.597 1.00 68.00 96 ASN A O 1
ATOM 840 N N . GLY A 1 97 ? 17.747 -7.781 -5.718 1.00 55.03 97 GLY A N 1
ATOM 841 C CA . GLY A 1 97 ? 16.587 -8.693 -5.723 1.00 55.03 97 GLY A CA 1
ATOM 842 C C . GLY A 1 97 ? 16.618 -9.915 -4.797 1.00 55.03 97 GLY A C 1
ATOM 843 O O . GLY A 1 97 ? 16.116 -10.979 -5.154 1.00 55.03 97 GLY A O 1
ATOM 844 N N . LYS A 1 98 ? 17.139 -9.767 -3.579 1.00 55.59 98 LYS A N 1
ATOM 845 C CA . LYS A 1 98 ? 16.914 -10.687 -2.460 1.00 55.59 98 LYS A CA 1
ATOM 846 C C . LYS A 1 98 ? 16.155 -10.082 -1.276 1.00 55.59 98 LYS A C 1
ATOM 848 O O . LYS A 1 98 ? 15.920 -10.816 -0.321 1.00 55.59 98 LYS A O 1
ATOM 853 N N . MET A 1 99 ? 15.768 -8.810 -1.296 1.00 65.88 99 MET A N 1
ATOM 854 C CA . MET A 1 99 ? 15.516 -8.107 -0.037 1.00 65.88 99 MET A CA 1
ATOM 855 C C . MET A 1 99 ? 14.091 -7.573 0.168 1.00 65.88 99 MET A C 1
ATOM 857 O O . MET A 1 99 ? 13.218 -7.605 -0.709 1.00 65.88 99 MET A O 1
ATOM 861 N N . ILE A 1 100 ? 13.878 -7.207 1.433 1.00 73.56 100 ILE A N 1
ATOM 862 C CA . ILE A 1 100 ? 12.657 -6.734 2.088 1.00 73.56 100 ILE A CA 1
ATOM 863 C C . ILE A 1 100 ? 12.015 -5.573 1.323 1.00 73.56 100 ILE A C 1
ATOM 865 O O . ILE A 1 100 ? 10.806 -5.431 1.349 1.00 73.56 100 ILE A O 1
ATOM 869 N N . GLU A 1 101 ? 12.758 -4.813 0.535 1.00 80.00 101 GLU A N 1
ATOM 870 C CA . GLU A 1 101 ? 12.267 -3.610 -0.141 1.00 80.00 101 GLU A CA 1
ATOM 871 C C . GLU A 1 101 ? 11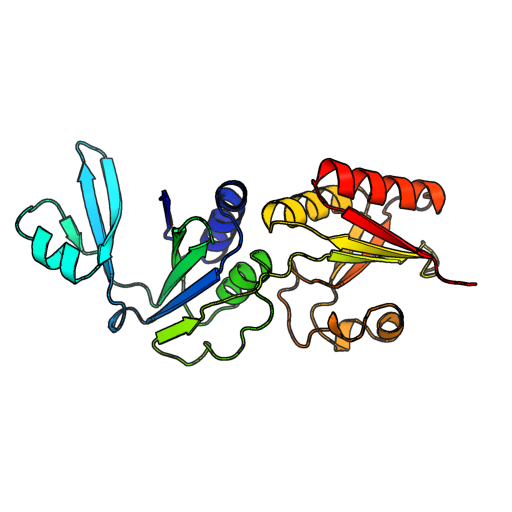.428 -3.960 -1.361 1.00 80.00 101 GLU A C 1
ATOM 873 O O . GLU A 1 101 ? 10.434 -3.309 -1.650 1.00 80.00 101 GLU A O 1
ATOM 878 N N . THR A 1 102 ? 11.746 -5.065 -2.045 1.00 81.69 102 THR A N 1
ATOM 879 C CA . THR A 1 102 ? 10.831 -5.598 -3.067 1.00 81.69 102 THR A CA 1
ATOM 880 C C . THR A 1 102 ? 9.501 -5.997 -2.428 1.00 81.69 102 THR A C 1
ATOM 882 O O . THR A 1 102 ? 8.443 -5.802 -3.020 1.00 81.69 102 THR A O 1
ATOM 885 N N . LEU A 1 103 ? 9.553 -6.537 -1.205 1.00 85.44 103 LEU A N 1
ATOM 886 C CA . LEU A 1 103 ? 8.358 -6.856 -0.437 1.00 85.44 103 LEU A CA 1
ATOM 887 C C . LEU A 1 103 ? 7.621 -5.569 -0.017 1.00 85.44 103 LEU A C 1
ATOM 889 O O . LEU A 1 103 ? 6.406 -5.505 -0.175 1.00 85.44 103 LEU A O 1
ATOM 893 N N . ASN A 1 104 ? 8.341 -4.549 0.451 1.00 89.69 104 ASN A N 1
ATOM 894 C CA . ASN A 1 104 ? 7.795 -3.248 0.831 1.00 89.69 104 ASN A CA 1
ATOM 895 C C . ASN A 1 104 ? 7.114 -2.566 -0.349 1.00 89.69 104 ASN A C 1
ATOM 897 O O . ASN A 1 104 ? 5.945 -2.234 -0.244 1.00 89.69 104 ASN A O 1
ATOM 901 N N . ILE A 1 105 ? 7.786 -2.447 -1.495 1.00 91.25 105 ILE A N 1
ATOM 902 C CA . ILE A 1 105 ? 7.239 -1.854 -2.721 1.00 91.25 105 ILE A CA 1
ATOM 903 C C . ILE A 1 105 ? 5.966 -2.587 -3.147 1.00 91.25 105 ILE A C 1
ATOM 905 O O . ILE A 1 105 ? 4.939 -1.961 -3.395 1.00 91.25 105 ILE A O 1
ATOM 909 N N . LEU A 1 106 ? 5.992 -3.920 -3.204 1.00 91.25 106 LEU A N 1
ATOM 910 C CA . LEU A 1 106 ? 4.813 -4.690 -3.600 1.00 91.25 106 LEU A CA 1
ATOM 911 C C . LEU A 1 106 ? 3.663 -4.521 -2.592 1.00 91.25 106 LEU A C 1
ATOM 913 O O . LEU A 1 106 ? 2.529 -4.280 -3.007 1.00 91.25 106 LEU A O 1
ATOM 917 N N . HIS A 1 107 ? 3.941 -4.536 -1.285 1.00 92.75 107 HIS A N 1
ATOM 918 C CA . HIS A 1 107 ? 2.928 -4.295 -0.257 1.00 92.75 107 HIS A CA 1
ATOM 919 C C . HIS A 1 107 ? 2.415 -2.853 -0.211 1.00 92.75 107 HIS A C 1
ATOM 921 O O . HIS A 1 107 ? 1.224 -2.665 0.050 1.00 92.75 107 HIS A O 1
ATOM 927 N N . MET A 1 108 ? 3.270 -1.864 -0.473 1.00 94.44 108 MET A N 1
ATOM 928 C CA . MET A 1 108 ? 2.934 -0.447 -0.627 1.00 94.44 108 MET A CA 1
ATOM 929 C C . MET A 1 108 ? 1.924 -0.276 -1.760 1.00 94.44 108 MET A C 1
ATOM 931 O O . MET A 1 108 ? 0.944 0.447 -1.612 1.00 94.44 108 MET A O 1
ATOM 935 N N . LEU A 1 109 ? 2.120 -1.014 -2.854 1.00 94.81 109 LEU A N 1
ATOM 936 C CA . LEU A 1 109 ? 1.251 -1.045 -4.030 1.00 94.81 109 LEU A CA 1
ATOM 937 C C . LEU A 1 109 ? 0.042 -1.981 -3.874 1.00 94.81 109 LEU A C 1
ATOM 939 O O . LEU A 1 109 ? -0.647 -2.255 -4.854 1.00 94.81 109 LEU A O 1
ATOM 943 N N . GLY A 1 110 ? -0.209 -2.506 -2.672 1.00 94.00 110 GLY A N 1
ATOM 944 C CA . GLY A 1 110 ? -1.357 -3.362 -2.371 1.00 94.00 110 GLY A CA 1
ATOM 945 C C . GLY A 1 110 ? -1.256 -4.796 -2.899 1.00 94.00 110 GLY A C 1
ATOM 946 O O . GLY A 1 110 ? -2.191 -5.580 -2.753 1.00 94.00 110 GLY A O 1
ATOM 947 N N . ILE A 1 111 ? -0.137 -5.199 -3.493 1.00 92.56 111 ILE A N 1
ATOM 948 C CA . ILE A 1 111 ? 0.072 -6.578 -3.938 1.00 92.56 111 ILE A CA 1
ATOM 949 C C . ILE A 1 111 ? 0.462 -7.377 -2.696 1.00 92.56 111 ILE A C 1
ATOM 951 O O . ILE A 1 111 ? 1.592 -7.267 -2.251 1.00 92.56 111 ILE A O 1
ATOM 955 N N . LYS A 1 112 ? -0.469 -8.129 -2.094 1.00 86.69 112 LYS A N 1
ATOM 956 C CA . LYS A 1 112 ? -0.231 -8.878 -0.837 1.00 86.69 112 LYS A CA 1
ATOM 957 C C . LYS A 1 112 ? 0.108 -10.357 -1.043 1.00 86.69 112 LYS A C 1
ATOM 959 O O . LYS A 1 112 ? 0.835 -10.958 -0.262 1.00 86.69 112 LYS A O 1
ATOM 964 N N . GLU A 1 113 ? -0.388 -10.953 -2.122 1.00 77.25 113 GLU A N 1
ATOM 965 C CA . GLU A 1 113 ? -0.240 -12.386 -2.396 1.00 77.25 113 GLU A CA 1
ATOM 966 C C . GLU A 1 113 ? 0.921 -12.654 -3.367 1.00 77.25 113 GLU A C 1
ATOM 968 O O . GLU A 1 113 ? 0.724 -12.909 -4.554 1.00 77.25 113 GLU A O 1
ATOM 973 N N . PHE A 1 114 ? 2.165 -12.568 -2.887 1.00 70.06 114 PHE A N 1
ATOM 974 C CA . PHE A 1 114 ? 3.341 -12.803 -3.738 1.00 70.06 114 PHE A CA 1
ATOM 975 C C . PHE A 1 114 ? 4.499 -13.443 -2.956 1.00 70.06 114 PHE A C 1
ATOM 977 O O . PHE A 1 114 ? 5.321 -12.781 -2.332 1.00 70.06 114 PHE A O 1
ATOM 984 N N . HIS A 1 115 ? 4.591 -14.773 -2.940 1.00 63.53 115 HIS A N 1
ATOM 985 C CA . HIS A 1 115 ? 5.623 -15.463 -2.135 1.00 63.53 115 HIS A CA 1
ATOM 986 C C . HIS A 1 115 ? 6.563 -16.350 -2.967 1.00 63.53 115 HIS A C 1
ATOM 988 O O . HIS A 1 115 ? 7.542 -16.887 -2.456 1.00 63.53 115 HIS A O 1
ATOM 994 N N . HIS A 1 116 ? 6.341 -16.458 -4.281 1.00 67.19 116 HIS A N 1
ATOM 995 C CA . HIS A 1 116 ? 7.025 -17.449 -5.122 1.00 67.19 116 HIS A CA 1
ATOM 996 C C . HIS A 1 116 ? 8.163 -16.901 -5.998 1.00 67.19 116 HIS A C 1
ATOM 998 O O . HIS A 1 116 ? 8.587 -17.594 -6.924 1.00 67.19 116 HIS A O 1
ATOM 1004 N N . TYR A 1 117 ? 8.656 -15.681 -5.758 1.00 74.00 117 TYR A N 1
ATOM 1005 C CA . TYR A 1 117 ? 9.681 -15.057 -6.612 1.00 74.00 117 TYR A CA 1
ATOM 1006 C C . TYR A 1 117 ? 11.112 -15.136 -6.049 1.00 74.00 117 TYR A C 1
ATOM 1008 O O . TYR A 1 117 ? 12.057 -15.075 -6.829 1.00 74.00 117 TYR A O 1
ATOM 1016 N N . ARG A 1 118 ? 11.287 -15.336 -4.730 1.00 66.88 118 ARG A N 1
ATOM 1017 C CA . ARG A 1 118 ? 12.565 -15.169 -3.991 1.00 66.88 118 ARG A CA 1
ATOM 1018 C C . ARG A 1 118 ? 13.747 -16.047 -4.449 1.00 66.88 118 ARG A C 1
ATOM 1020 O O . ARG A 1 118 ? 14.875 -15.817 -4.025 1.00 66.88 118 ARG A O 1
ATOM 1027 N N . HIS A 1 119 ? 13.525 -17.012 -5.340 1.00 69.88 119 HIS A N 1
ATOM 1028 C CA . HIS A 1 119 ? 14.571 -17.884 -5.895 1.00 69.88 119 HIS A CA 1
ATOM 1029 C C . HIS A 1 119 ? 14.521 -18.011 -7.420 1.00 69.88 119 HIS A C 1
ATOM 1031 O O . HIS A 1 119 ? 15.163 -18.887 -7.997 1.00 69.88 119 HIS A O 1
ATOM 1037 N N . LYS A 1 120 ? 13.739 -17.164 -8.092 1.00 75.94 120 LYS A N 1
ATOM 1038 C CA . LYS A 1 120 ? 13.565 -17.245 -9.539 1.00 75.94 120 LYS A CA 1
ATOM 1039 C C . LYS A 1 120 ? 14.480 -16.251 -10.240 1.00 75.94 120 LYS A C 1
ATOM 1041 O O . LYS A 1 120 ? 14.500 -15.072 -9.915 1.00 75.94 120 LYS A O 1
ATOM 1046 N N . ALA A 1 121 ? 15.200 -16.736 -11.249 1.00 80.81 121 ALA A N 1
ATOM 1047 C CA . ALA A 1 121 ? 16.022 -15.884 -12.107 1.00 80.81 121 ALA A CA 1
ATOM 1048 C C . ALA A 1 121 ? 15.172 -14.972 -13.011 1.00 80.81 121 ALA A C 1
ATOM 1050 O O . ALA A 1 121 ? 15.655 -13.960 -13.501 1.00 80.81 121 ALA A O 1
ATOM 1051 N N . SER A 1 122 ? 13.914 -15.335 -13.249 1.00 85.88 122 SER A N 1
ATOM 1052 C CA . SER A 1 122 ? 12.905 -14.451 -13.817 1.00 85.88 122 SER A CA 1
ATOM 1053 C C . SER A 1 122 ? 11.530 -14.814 -13.270 1.00 85.88 122 SER A C 1
ATOM 1055 O O . SER A 1 122 ? 11.240 -15.978 -12.980 1.00 85.88 122 SER A O 1
ATOM 1057 N N . TYR A 1 123 ? 10.672 -13.819 -13.112 1.00 86.81 123 TYR A N 1
ATOM 1058 C CA . TYR A 1 123 ? 9.311 -13.996 -12.642 1.00 86.81 123 TYR A CA 1
ATOM 1059 C C . TYR A 1 123 ? 8.396 -12.999 -13.336 1.00 86.81 123 TYR A C 1
ATOM 1061 O O . TYR A 1 123 ? 8.770 -11.850 -13.543 1.00 86.81 123 TYR A O 1
ATOM 1069 N N . LYS A 1 124 ? 7.193 -13.450 -13.683 1.00 89.75 124 LYS A N 1
ATOM 1070 C CA . LYS A 1 124 ? 6.136 -12.606 -14.224 1.00 89.75 124 LYS A CA 1
ATOM 1071 C C . LYS A 1 124 ? 4.820 -12.982 -13.562 1.00 89.75 124 LYS A C 1
ATOM 1073 O O . LYS A 1 124 ? 4.461 -14.158 -13.531 1.00 89.75 124 LYS A O 1
ATOM 1078 N N . ALA A 1 125 ? 4.116 -11.979 -13.062 1.00 90.12 125 ALA A N 1
ATOM 1079 C CA . ALA A 1 125 ? 2.744 -12.080 -12.599 1.00 90.12 125 ALA A CA 1
ATOM 1080 C C . ALA A 1 125 ? 1.878 -11.083 -13.373 1.00 90.12 125 ALA A C 1
ATOM 1082 O O . ALA A 1 125 ? 2.312 -9.976 -13.687 1.00 90.12 125 ALA A O 1
ATOM 1083 N N . THR A 1 126 ? 0.661 -11.502 -13.704 1.00 92.25 126 THR A N 1
ATOM 1084 C CA . THR A 1 126 ? -0.327 -10.718 -14.460 1.00 92.25 126 THR A CA 1
ATOM 1085 C C . THR A 1 126 ? -1.684 -10.851 -13.786 1.00 92.25 126 THR A C 1
ATOM 1087 O O . THR A 1 126 ? -1.862 -11.732 -12.941 1.00 92.25 126 THR A O 1
ATOM 1090 N N . ASN A 1 127 ? -2.638 -9.998 -14.162 1.00 91.56 127 ASN A N 1
ATOM 1091 C CA . ASN A 1 127 ? -3.975 -9.953 -13.561 1.00 91.56 127 ASN A CA 1
ATOM 1092 C C . ASN A 1 127 ? -3.928 -9.757 -12.039 1.00 91.56 127 ASN A C 1
ATOM 1094 O O . ASN A 1 127 ? -4.754 -10.303 -11.303 1.00 91.56 127 ASN A O 1
ATOM 1098 N N . LEU A 1 128 ? -2.936 -8.995 -11.569 1.00 93.00 128 LEU A N 1
ATOM 1099 C CA . LEU A 1 128 ? -2.805 -8.662 -10.162 1.00 93.00 128 LEU A CA 1
ATOM 1100 C C . LEU A 1 128 ? -4.020 -7.852 -9.700 1.00 93.00 128 LEU A C 1
ATOM 1102 O O . LEU A 1 128 ? -4.572 -7.018 -10.427 1.00 93.00 128 LEU A O 1
ATOM 1106 N N . LYS A 1 129 ? -4.426 -8.121 -8.461 1.00 92.62 129 LYS A N 1
ATOM 1107 C CA . LYS A 1 129 ? -5.522 -7.437 -7.779 1.00 92.62 129 LYS A CA 1
ATOM 1108 C C . LYS A 1 129 ? -4.959 -6.765 -6.531 1.00 92.62 129 LYS A C 1
ATOM 1110 O O . LYS A 1 129 ? -4.911 -7.412 -5.485 1.00 92.62 129 LYS A O 1
ATOM 1115 N N . PRO A 1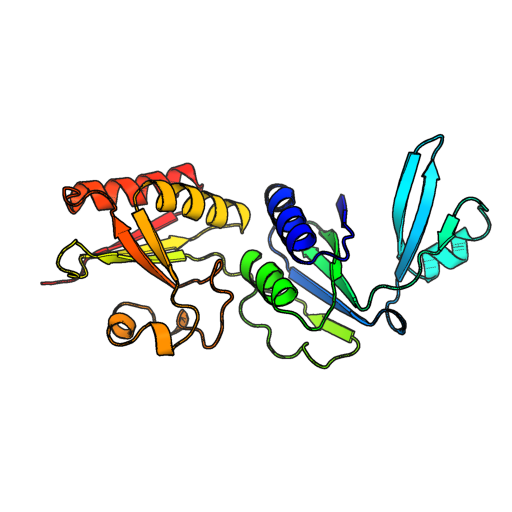 130 ? -4.471 -5.520 -6.653 1.00 94.38 130 PRO A N 1
ATOM 1116 C CA . PRO A 1 130 ? -4.077 -4.737 -5.498 1.00 94.38 130 PRO A CA 1
ATOM 1117 C C . PRO A 1 130 ? -5.196 -4.664 -4.456 1.00 94.38 130 PRO A C 1
ATOM 1119 O O . PRO A 1 130 ? -6.374 -4.563 -4.797 1.00 94.38 130 PRO A O 1
ATOM 1122 N N . ASN A 1 131 ? -4.811 -4.724 -3.187 1.00 94.31 131 ASN A N 1
ATOM 1123 C CA . ASN A 1 131 ? -5.658 -4.458 -2.041 1.00 94.31 131 ASN A CA 1
ATOM 1124 C C . ASN A 1 131 ? -5.011 -3.341 -1.214 1.00 94.31 131 ASN A C 1
ATOM 1126 O O . ASN A 1 131 ? -3.929 -3.520 -0.647 1.00 94.31 131 ASN A O 1
ATOM 1130 N N . HIS A 1 132 ? -5.700 -2.203 -1.155 1.00 96.00 132 HIS A N 1
ATOM 1131 C CA . HIS A 1 132 ? -5.266 -1.011 -0.428 1.00 96.00 132 HIS A CA 1
ATOM 1132 C C . HIS A 1 132 ? -6.053 -0.795 0.866 1.00 96.00 132 HIS A C 1
ATOM 1134 O O . HIS A 1 132 ? -6.003 0.300 1.419 1.00 96.00 132 HIS A O 1
ATOM 1140 N N . ASP A 1 133 ? -6.794 -1.797 1.334 1.00 96.19 133 ASP A N 1
ATOM 1141 C CA . ASP A 1 133 ? -7.573 -1.716 2.564 1.00 96.19 133 ASP A CA 1
ATOM 1142 C C . ASP A 1 133 ? -6.669 -1.418 3.771 1.00 96.19 133 ASP A C 1
ATOM 1144 O O . ASP A 1 133 ? -5.488 -1.786 3.829 1.00 96.19 133 ASP A O 1
ATOM 1148 N N . LEU A 1 134 ? -7.251 -0.735 4.753 1.00 97.88 134 LEU A N 1
ATOM 1149 C CA . LEU A 1 134 ? -6.605 -0.407 6.017 1.00 97.88 134 LEU A CA 1
ATOM 1150 C C . LEU A 1 134 ? -7.628 -0.573 7.140 1.00 97.88 134 LEU A C 1
ATOM 1152 O O . LEU A 1 134 ? -8.592 0.178 7.235 1.00 97.88 134 LEU A O 1
ATOM 1156 N N . ASN A 1 135 ? -7.419 -1.563 7.998 1.00 98.25 135 ASN A N 1
ATOM 1157 C CA . ASN A 1 135 ? -8.262 -1.826 9.155 1.00 98.25 135 ASN A CA 1
ATOM 1158 C C . ASN A 1 135 ? -7.531 -1.397 10.423 1.00 98.25 135 ASN A C 1
ATOM 1160 O O . ASN A 1 135 ? -6.370 -1.762 10.628 1.00 98.25 135 ASN A O 1
ATOM 1164 N N . ILE A 1 136 ? -8.219 -0.639 11.271 1.00 98.44 136 ILE A N 1
ATOM 1165 C CA . ILE A 1 136 ? -7.647 -0.044 12.475 1.00 98.44 136 ILE A CA 1
ATOM 1166 C C . ILE A 1 136 ? -8.542 -0.359 13.664 1.00 98.44 136 ILE A C 1
ATOM 1168 O O . ILE A 1 136 ? -9.664 0.141 13.767 1.00 98.44 136 ILE A O 1
ATOM 1172 N N . LEU A 1 137 ? -8.039 -1.218 14.543 1.00 98.19 137 LEU A N 1
ATOM 1173 C CA . LEU A 1 137 ? -8.646 -1.541 15.822 1.00 98.19 137 LEU A CA 1
ATOM 1174 C C . LEU A 1 137 ? -8.283 -0.447 16.826 1.00 98.19 137 LEU A C 1
ATOM 1176 O O . LEU A 1 137 ? -7.129 -0.333 17.234 1.00 98.19 137 LEU A O 1
ATOM 1180 N N . VAL A 1 138 ? -9.270 0.352 17.207 1.00 97.56 138 VAL A N 1
ATOM 1181 C CA . VAL A 1 138 ? -9.072 1.496 18.096 1.00 97.56 138 VAL A CA 1
ATOM 1182 C C . VAL A 1 138 ? -9.285 1.064 19.539 1.00 97.56 138 VAL A C 1
ATOM 1184 O O . VAL A 1 138 ? -10.288 0.418 19.865 1.00 97.56 138 VAL A O 1
ATOM 1187 N N . GLU A 1 139 ? -8.339 1.422 20.399 1.00 94.12 139 GLU A N 1
ATOM 1188 C CA . GLU A 1 139 ? -8.390 1.188 21.840 1.00 94.12 139 GLU A CA 1
ATOM 1189 C C . GLU A 1 139 ? -8.319 2.502 22.620 1.00 94.12 139 GLU A C 1
ATOM 1191 O O . GLU A 1 139 ? -7.832 3.510 22.113 1.00 94.12 139 GLU A O 1
ATOM 1196 N N . ASN A 1 140 ? -8.848 2.489 23.842 1.00 90.38 140 ASN A N 1
ATOM 1197 C CA . ASN A 1 140 ? -8.665 3.584 24.791 1.00 90.38 140 ASN A CA 1
ATOM 1198 C C . ASN A 1 140 ? -7.450 3.336 25.700 1.00 90.38 140 ASN A C 1
ATOM 1200 O O . ASN A 1 140 ? -6.840 2.268 25.656 1.00 90.38 140 ASN A O 1
ATOM 1204 N N . ASP A 1 141 ? -7.172 4.274 26.601 1.00 86.81 141 ASP A N 1
ATOM 1205 C CA . ASP A 1 141 ? -6.014 4.213 27.511 1.00 86.81 141 ASP A CA 1
ATOM 1206 C C . ASP A 1 141 ? -6.071 3.039 28.499 1.00 86.81 141 ASP A C 1
ATOM 1208 O O . ASP A 1 141 ? -5.053 2.582 29.014 1.00 86.81 141 ASP A O 1
ATOM 1212 N N . ALA A 1 142 ? -7.266 2.490 28.734 1.00 87.75 142 ALA A N 1
ATOM 1213 C CA . ALA A 1 142 ? -7.461 1.270 29.513 1.00 87.75 142 ALA A CA 1
ATOM 1214 C C . ALA A 1 142 ? -7.257 -0.016 28.681 1.00 87.75 142 ALA A C 1
ATOM 1216 O O . ALA A 1 142 ? -7.637 -1.099 29.128 1.00 87.75 14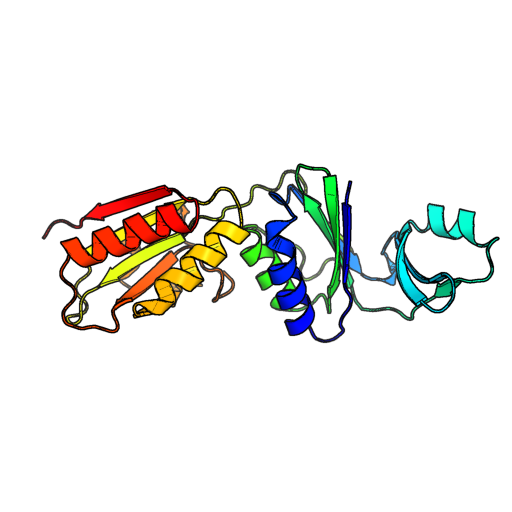2 ALA A O 1
ATOM 1217 N N . ALA A 1 143 ? -6.716 0.097 27.462 1.00 86.00 143 ALA A N 1
ATOM 1218 C CA . ALA A 1 143 ? -6.577 -0.968 26.467 1.00 86.00 143 ALA A CA 1
ATOM 1219 C C . ALA A 1 143 ? -7.906 -1.665 26.099 1.00 86.00 143 ALA A C 1
ATOM 1221 O O . ALA A 1 143 ? -7.923 -2.782 25.571 1.00 86.00 143 ALA A O 1
ATOM 1222 N N . LYS A 1 144 ? -9.049 -1.016 26.363 1.00 91.44 144 LYS A N 1
ATOM 1223 C CA . LYS A 1 144 ? -10.365 -1.517 25.966 1.00 91.44 144 LYS A CA 1
ATOM 1224 C C . LYS A 1 144 ? -10.590 -1.187 24.496 1.00 91.44 144 LYS A C 1
ATOM 1226 O O . LYS A 1 144 ? -10.560 -0.025 24.092 1.00 91.44 144 LYS A O 1
ATOM 1231 N N . LYS A 1 145 ? -10.870 -2.221 23.703 1.00 94.44 145 LYS A N 1
ATOM 1232 C CA . LYS A 1 145 ? -11.208 -2.087 22.284 1.00 94.44 145 LYS A CA 1
ATOM 1233 C C . LYS A 1 145 ? -12.556 -1.386 22.143 1.00 94.44 145 LYS A C 1
ATOM 1235 O O . LYS A 1 145 ? -13.543 -1.827 22.726 1.00 94.44 145 LYS A O 1
ATOM 1240 N N . GLN A 1 146 ? -12.592 -0.299 21.383 1.00 94.62 146 GLN A N 1
ATOM 1241 C CA . GLN A 1 146 ? -13.789 0.525 21.223 1.00 94.62 146 GLN A CA 1
ATOM 1242 C C . GLN A 1 146 ? -14.519 0.226 19.912 1.00 94.62 146 GLN A C 1
ATOM 1244 O O . GLN A 1 146 ? -15.733 0.016 19.903 1.00 94.62 146 GLN A O 1
ATOM 1249 N N . PHE A 1 147 ? -13.787 0.208 18.796 1.00 97.50 147 PHE A N 1
ATOM 1250 C CA . PHE A 1 147 ? -14.341 -0.061 17.471 1.00 97.50 147 PHE A CA 1
ATOM 1251 C C . PHE A 1 147 ? -13.264 -0.485 16.471 1.00 97.50 147 PHE A C 1
ATOM 1253 O O . PHE A 1 147 ? -12.067 -0.300 16.696 1.00 97.50 147 PHE A O 1
ATOM 1260 N N . LEU A 1 148 ? -13.708 -1.024 15.336 1.00 98.31 148 LEU A N 1
ATOM 1261 C CA . LEU A 1 148 ? -12.880 -1.272 14.160 1.00 98.31 148 LEU A CA 1
ATOM 1262 C C . LEU A 1 148 ? -13.246 -0.282 13.053 1.00 98.31 148 LEU A C 1
ATOM 1264 O O . LEU A 1 148 ? -14.371 -0.305 12.551 1.00 98.31 148 LEU A O 1
ATOM 1268 N N . ALA A 1 149 ? -12.296 0.556 12.643 1.00 98.38 149 ALA A N 1
ATOM 1269 C CA . ALA A 1 149 ? -12.419 1.377 11.443 1.00 98.38 149 ALA A CA 1
ATOM 1270 C C . ALA A 1 149 ? -11.881 0.604 10.234 1.00 98.38 149 ALA A C 1
ATOM 1272 O O . ALA A 1 149 ? -10.701 0.259 10.184 1.00 98.38 149 ALA A O 1
ATOM 1273 N N . LYS A 1 150 ? -12.748 0.321 9.261 1.00 98.56 150 LYS A N 1
ATOM 1274 C CA . LYS A 1 150 ? -12.419 -0.382 8.016 1.00 98.56 150 LYS A CA 1
ATOM 1275 C C . LYS A 1 150 ? -12.365 0.616 6.867 1.00 98.56 150 LYS A C 1
ATOM 1277 O O . LYS A 1 150 ? -13.413 1.023 6.361 1.00 98.56 150 LYS A O 1
ATOM 1282 N N . PHE A 1 151 ? -11.162 1.007 6.464 1.00 98.50 151 PHE A N 1
ATOM 1283 C CA . PHE A 1 151 ? -10.944 1.888 5.324 1.00 98.50 151 PHE A CA 1
ATOM 1284 C C . PHE A 1 151 ? -10.795 1.108 4.025 1.00 98.50 151 PHE A C 1
ATOM 1286 O O . PHE A 1 151 ? -10.132 0.069 3.981 1.00 98.50 151 PHE A O 1
ATOM 1293 N N . ARG A 1 152 ? -11.351 1.670 2.952 1.00 97.62 152 ARG A N 1
ATOM 1294 C CA . ARG A 1 152 ? -11.178 1.200 1.578 1.00 97.62 152 ARG A CA 1
ATOM 1295 C C . ARG A 1 152 ? -10.650 2.328 0.718 1.00 97.62 152 ARG A C 1
ATOM 1297 O O . ARG A 1 152 ? -11.243 3.406 0.665 1.00 97.62 152 ARG A O 1
ATOM 1304 N N . PHE A 1 153 ? -9.554 2.059 0.019 1.00 96.62 153 PHE A N 1
ATOM 1305 C CA . PHE A 1 153 ? -8.904 3.038 -0.841 1.00 96.62 153 PHE A CA 1
ATOM 1306 C C . PHE A 1 153 ? -8.857 2.551 -2.286 1.00 96.62 153 PHE A C 1
ATOM 1308 O O . PHE A 1 153 ? -8.507 1.398 -2.530 1.00 96.62 153 PHE A O 1
ATOM 1315 N N . PRO A 1 154 ? -9.149 3.427 -3.261 1.00 93.44 154 PRO A N 1
ATOM 1316 C CA . PRO A 1 154 ? -9.041 3.061 -4.667 1.00 93.44 154 PRO A CA 1
ATOM 1317 C C . PRO A 1 154 ? -7.584 2.901 -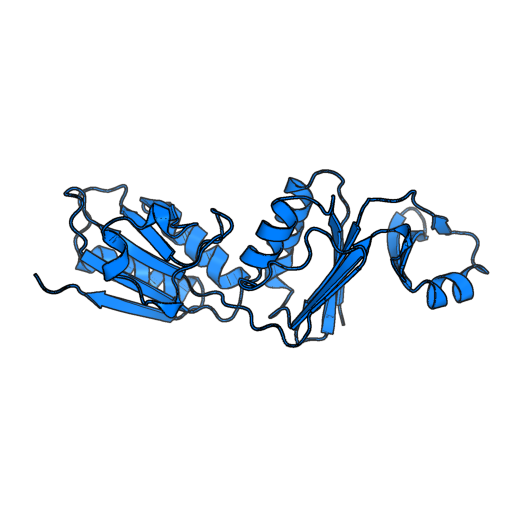5.120 1.00 93.44 154 PRO A C 1
ATOM 1319 O O . PRO A 1 154 ? -7.333 2.171 -6.067 1.00 93.44 154 PRO A O 1
ATOM 1322 N N . TYR A 1 155 ? -6.630 3.570 -4.458 1.00 94.44 155 TYR A N 1
ATOM 1323 C CA . TYR A 1 155 ? -5.217 3.574 -4.846 1.00 94.44 155 TYR A CA 1
ATOM 1324 C C . TYR A 1 155 ? -4.283 3.635 -3.633 1.00 94.44 155 TYR A C 1
ATOM 1326 O O . TYR A 1 155 ? -4.614 4.239 -2.606 1.00 94.44 155 TYR A O 1
ATOM 1334 N N . ALA A 1 156 ? -3.061 3.125 -3.807 1.00 95.62 156 ALA A N 1
ATOM 1335 C CA . ALA A 1 156 ? -1.999 3.136 -2.800 1.00 95.62 156 ALA A CA 1
ATOM 1336 C C . ALA A 1 156 ? -1.688 4.541 -2.250 1.00 95.62 156 ALA A C 1
ATOM 1338 O O . ALA A 1 156 ? -1.554 4.718 -1.039 1.00 95.62 156 ALA A O 1
ATOM 1339 N N . CYS A 1 157 ? -1.638 5.569 -3.111 1.00 95.88 157 CYS A N 1
ATOM 1340 C CA . CYS A 1 157 ? -1.360 6.946 -2.680 1.00 95.88 157 CYS A CA 1
ATOM 1341 C C . CYS A 1 157 ? -2.396 7.478 -1.676 1.00 95.88 157 CYS A C 1
ATOM 1343 O O . CYS A 1 157 ? -2.048 8.226 -0.764 1.00 95.88 157 CYS A O 1
ATOM 1345 N N . LYS A 1 158 ? -3.666 7.077 -1.817 1.00 96.44 158 LYS A N 1
ATOM 1346 C CA . LYS A 1 158 ? -4.760 7.487 -0.927 1.00 96.44 158 LYS A CA 1
ATOM 1347 C C . LYS A 1 158 ? -4.635 6.806 0.435 1.00 96.44 158 LYS A C 1
ATOM 1349 O O . LYS A 1 158 ? -4.727 7.484 1.455 1.00 96.44 158 LYS A O 1
ATOM 1354 N N . ARG A 1 159 ? -4.309 5.506 0.445 1.00 96.94 159 ARG A N 1
ATOM 1355 C CA . ARG A 1 159 ? -4.000 4.751 1.671 1.00 96.94 159 ARG A CA 1
ATOM 1356 C C . ARG A 1 159 ? -2.854 5.394 2.450 1.00 96.94 159 ARG A C 1
ATOM 1358 O O . ARG A 1 159 ? -2.996 5.632 3.643 1.00 96.94 159 ARG A O 1
ATOM 1365 N N . ILE A 1 160 ? -1.733 5.694 1.789 1.00 96.00 160 ILE A N 1
ATOM 1366 C CA . ILE A 1 160 ? -0.568 6.307 2.452 1.00 96.00 160 ILE A CA 1
ATOM 1367 C C . ILE A 1 160 ? -0.936 7.651 3.071 1.00 96.00 160 ILE A C 1
ATOM 1369 O O . ILE A 1 160 ? -0.634 7.892 4.235 1.00 96.00 160 ILE A O 1
ATOM 1373 N N . LYS A 1 161 ? -1.664 8.486 2.327 1.00 96.75 161 LYS A N 1
ATOM 1374 C CA . LYS A 1 161 ? -2.142 9.774 2.829 1.00 96.75 161 LYS A CA 1
ATOM 1375 C C . LYS A 1 161 ? -3.016 9.623 4.083 1.00 96.75 161 LYS A C 1
ATOM 1377 O O . LYS A 1 161 ? -2.927 10.440 4.992 1.00 96.75 161 LYS A O 1
ATOM 1382 N N . ALA A 1 162 ? -3.858 8.590 4.146 1.00 97.81 162 ALA A N 1
ATOM 1383 C CA . ALA A 1 162 ? -4.664 8.309 5.333 1.00 97.81 162 ALA A CA 1
ATOM 1384 C C . ALA A 1 162 ? -3.802 7.928 6.542 1.00 97.81 162 ALA A C 1
ATOM 1386 O O . ALA A 1 162 ? -4.020 8.461 7.626 1.00 97.81 162 ALA A O 1
ATOM 1387 N N . VAL A 1 163 ? -2.807 7.053 6.350 1.00 97.50 163 VAL A N 1
ATOM 1388 C CA . VAL A 1 163 ? -1.854 6.669 7.406 1.00 97.50 163 VAL A CA 1
ATOM 1389 C C . VAL A 1 163 ? -1.129 7.901 7.952 1.00 97.50 163 VAL A C 1
ATOM 1391 O O . VAL A 1 163 ? -1.094 8.092 9.164 1.00 97.50 163 VAL A O 1
ATOM 1394 N N . GLU A 1 164 ? -0.644 8.778 7.069 1.00 96.19 164 GLU A N 1
ATOM 1395 C CA . GLU A 1 164 ? 0.029 10.031 7.442 1.00 96.19 164 GLU A CA 1
ATOM 1396 C C . GLU A 1 164 ? -0.877 10.984 8.236 1.00 96.19 164 GLU A C 1
ATOM 1398 O O . GLU A 1 164 ? -0.393 11.703 9.107 1.00 96.19 164 GLU A O 1
ATOM 1403 N N . TYR A 1 165 ? -2.187 11.003 7.967 1.00 97.88 165 TYR A N 1
ATOM 1404 C CA . TYR A 1 165 ? -3.138 11.768 8.778 1.00 97.88 165 TYR A CA 1
ATOM 1405 C C . TYR A 1 165 ? -3.427 11.112 10.127 1.00 97.88 165 TYR A C 1
ATOM 1407 O O . TYR A 1 165 ? -3.468 11.806 11.135 1.00 97.88 165 TYR A O 1
ATOM 1415 N N . ILE A 1 166 ? -3.603 9.791 10.172 1.00 97.75 166 ILE A N 1
ATOM 1416 C CA . ILE A 1 166 ? -3.902 9.058 11.412 1.00 97.75 166 ILE A CA 1
ATOM 1417 C C . ILE A 1 166 ? -2.751 9.173 12.412 1.00 97.75 166 ILE A C 1
ATOM 1419 O O . ILE A 1 166 ? -2.987 9.412 13.594 1.00 97.75 166 ILE A O 1
ATOM 1423 N N . GLN A 1 167 ? -1.509 9.068 11.939 1.00 96.94 167 GLN A N 1
ATOM 1424 C CA . GLN A 1 167 ? -0.313 9.161 12.780 1.00 96.94 167 GLN A CA 1
ATOM 1425 C C . GLN A 1 167 ? -0.115 10.542 13.429 1.00 96.94 167 GLN A C 1
ATOM 1427 O O . GLN A 1 167 ? 0.693 10.664 14.340 1.00 96.94 167 GLN A O 1
ATOM 1432 N N . GLN A 1 168 ? -0.854 11.575 13.009 1.00 96.81 168 GLN A N 1
ATOM 1433 C CA . GLN A 1 168 ? -0.840 12.885 13.677 1.00 96.81 168 GLN A CA 1
ATOM 1434 C C . GLN A 1 168 ? -1.631 12.896 14.991 1.00 96.81 168 GLN A C 1
ATOM 1436 O O . GLN A 1 168 ? -1.493 13.838 15.761 1.00 96.81 168 GLN A O 1
ATOM 1441 N N . PHE A 1 169 ? -2.473 11.886 15.232 1.00 97.06 169 PHE A N 1
ATOM 1442 C CA . PHE A 1 169 ? -3.338 11.807 16.413 1.00 97.06 169 PHE A CA 1
ATOM 1443 C C . PHE A 1 169 ? -2.876 10.767 17.439 1.00 97.06 169 PHE A C 1
ATOM 1445 O O . PHE A 1 169 ? -3.462 10.674 18.518 1.00 97.06 169 PHE A O 1
ATOM 1452 N N . GLY A 1 170 ? -1.887 9.938 17.103 1.00 96.44 170 GLY A N 1
ATOM 1453 C CA . GLY A 1 170 ? -1.451 8.861 17.980 1.00 96.44 170 GLY A CA 1
ATOM 1454 C C . GLY A 1 170 ? -0.622 7.789 17.292 1.00 96.44 170 GLY A C 1
ATOM 1455 O O . GLY A 1 170 ? -0.083 7.966 16.196 1.00 96.44 170 GLY A O 1
ATOM 1456 N N . TYR A 1 171 ? -0.531 6.643 17.956 1.00 95.94 171 TYR A N 1
ATOM 1457 C CA . TYR A 1 171 ? 0.381 5.567 17.604 1.00 95.94 171 TYR A CA 1
ATOM 1458 C C . TYR A 1 171 ? -0.347 4.455 16.858 1.00 95.94 171 TYR A C 1
ATOM 1460 O O . TYR A 1 171 ? -1.223 3.781 17.399 1.00 95.94 171 TYR A O 1
ATOM 1468 N N . LEU A 1 172 ? 0.059 4.229 15.608 1.00 96.81 172 LEU A N 1
ATOM 1469 C CA . LEU A 1 172 ? -0.419 3.125 14.784 1.00 96.81 172 LEU A CA 1
ATOM 1470 C C . LEU A 1 172 ? 0.550 1.942 14.896 1.00 96.81 172 LEU A C 1
ATOM 1472 O O . LEU A 1 172 ? 1.708 2.045 14.490 1.00 96.81 172 LEU A O 1
ATOM 1476 N N . LYS A 1 173 ? 0.075 0.811 15.416 1.00 95.88 173 LYS A N 1
ATOM 1477 C CA . LYS A 1 173 ? 0.850 -0.427 15.541 1.00 95.88 173 LYS A CA 1
ATOM 1478 C C . LYS A 1 173 ? 0.332 -1.471 14.541 1.00 95.88 173 LYS A C 1
ATOM 1480 O O . LYS A 1 173 ? -0.790 -1.949 14.690 1.00 95.88 173 LYS A O 1
ATOM 1485 N N . PRO A 1 174 ? 1.120 -1.864 13.535 1.00 95.81 174 PRO A N 1
ATOM 1486 C CA . PRO A 1 174 ? 0.691 -2.841 12.540 1.00 95.81 174 PRO A CA 1
ATOM 1487 C C . PRO A 1 174 ? 0.731 -4.283 13.058 1.00 95.81 174 PRO A C 1
ATOM 1489 O O . PRO A 1 174 ? 1.597 -4.663 13.847 1.00 95.81 174 PRO A O 1
ATOM 1492 N N . TYR A 1 175 ? -0.184 -5.107 12.545 1.00 95.19 175 TYR A N 1
ATOM 1493 C CA . TYR A 1 175 ? -0.193 -6.561 12.710 1.00 95.19 175 TYR A CA 1
ATOM 1494 C C . TYR A 1 175 ? 0.343 -7.226 11.435 1.00 95.19 175 TYR A C 1
ATOM 1496 O O . TYR A 1 175 ? -0.420 -7.610 10.543 1.00 95.19 175 TYR A O 1
ATOM 1504 N N . ALA A 1 176 ? 1.669 -7.333 11.330 1.00 89.00 176 ALA A N 1
ATOM 1505 C CA . ALA A 1 176 ? 2.353 -7.805 10.123 1.00 89.00 176 ALA A CA 1
ATOM 1506 C C . ALA A 1 176 ? 2.267 -9.329 9.928 1.00 89.00 176 ALA A C 1
ATOM 1508 O O . ALA A 1 176 ? 2.319 -9.827 8.802 1.00 89.00 176 ALA A O 1
ATOM 1509 N N . THR A 1 177 ? 2.139 -10.078 11.018 1.00 88.31 177 THR A N 1
ATOM 1510 C CA . THR A 1 177 ? 2.076 -11.538 11.040 1.00 88.31 177 THR A CA 1
ATOM 1511 C C . THR A 1 177 ? 0.913 -12.006 11.901 1.00 88.31 177 THR A C 1
ATOM 1513 O O . THR A 1 177 ? 0.436 -11.297 12.786 1.00 88.31 177 THR A O 1
ATOM 1516 N N . LYS A 1 178 ? 0.479 -13.252 11.703 1.00 86.44 178 LYS A N 1
ATOM 1517 C CA . LYS A 1 178 ? -0.588 -13.867 12.505 1.00 86.44 178 LYS A CA 1
ATOM 1518 C C . LYS A 1 178 ? -0.292 -13.876 14.013 1.00 86.44 178 LYS A C 1
ATOM 1520 O O . LYS A 1 178 ? -1.227 -13.836 14.811 1.00 86.44 178 LYS A O 1
ATOM 1525 N N . PHE A 1 179 ? 0.981 -13.924 14.405 1.00 89.25 179 PHE A N 1
ATOM 1526 C CA . PHE A 1 179 ? 1.386 -13.921 15.812 1.00 89.25 179 PHE A CA 1
ATOM 1527 C C . PHE A 1 179 ? 1.142 -12.571 16.490 1.00 89.25 179 PHE A C 1
ATOM 1529 O O . PHE A 1 179 ? 0.834 -12.547 17.679 1.00 89.25 179 PHE A O 1
ATOM 1536 N N . ASP A 1 180 ? 1.206 -11.471 15.737 1.00 92.31 180 ASP A N 1
ATOM 1537 C CA . ASP A 1 180 ? 1.071 -10.119 16.287 1.00 92.31 180 ASP A CA 1
ATOM 1538 C C . ASP A 1 180 ? -0.340 -9.842 16.819 1.00 92.31 180 ASP A C 1
ATOM 1540 O O . ASP A 1 180 ? -0.510 -9.038 17.732 1.00 92.31 180 ASP A O 1
ATOM 1544 N N . TYR A 1 181 ? -1.352 -10.518 16.267 1.00 91.81 181 TYR A N 1
ATOM 1545 C CA . TYR A 1 181 ? -2.752 -10.310 16.634 1.00 91.81 181 TYR A CA 1
ATOM 1546 C C . TYR A 1 181 ? -3.055 -10.759 18.066 1.00 91.81 181 TYR A C 1
ATOM 1548 O O . TYR A 1 181 ? -3.888 -10.149 18.726 1.00 91.81 181 TYR A O 1
ATOM 1556 N N . GLY A 1 182 ? -2.433 -11.839 18.554 1.00 91.50 182 GLY A N 1
ATOM 1557 C CA . GLY A 1 182 ? -2.765 -12.416 19.861 1.00 91.50 182 GLY A CA 1
ATOM 1558 C C . GLY A 1 182 ? -4.279 -12.604 20.057 1.00 91.50 182 GLY A C 1
ATOM 1559 O O . GLY A 1 182 ? -4.943 -13.269 19.260 1.00 91.50 182 GLY A O 1
ATOM 1560 N N . ASN A 1 183 ? -4.826 -11.986 21.108 1.00 90.62 183 ASN A N 1
ATOM 1561 C CA . ASN A 1 183 ? -6.261 -12.017 21.420 1.00 90.62 183 ASN A CA 1
ATOM 1562 C C . ASN A 1 183 ? -7.111 -11.120 20.503 1.00 90.62 183 ASN A C 1
ATOM 1564 O O . ASN A 1 183 ? -8.323 -11.308 20.432 1.00 90.62 183 ASN A O 1
ATOM 1568 N N . ASP A 1 184 ? -6.493 -10.187 19.778 1.00 93.25 184 ASP A N 1
ATOM 1569 C CA . ASP A 1 184 ? -7.195 -9.222 18.929 1.00 93.25 184 ASP A CA 1
ATOM 1570 C C . ASP A 1 184 ? -7.649 -9.828 17.592 1.00 93.25 184 ASP A C 1
ATOM 1572 O O . ASP A 1 184 ? -8.418 -9.220 16.849 1.00 93.25 184 ASP A O 1
ATOM 1576 N N . LEU A 1 185 ? -7.225 -11.061 17.290 1.00 92.94 185 LEU A N 1
ATOM 1577 C CA . LEU A 1 185 ? -7.583 -11.791 16.071 1.00 92.94 185 LEU A CA 1
ATOM 1578 C C . LEU A 1 185 ? -9.104 -11.881 15.852 1.00 92.94 185 LEU A C 1
ATOM 1580 O O . LEU A 1 185 ? -9.557 -11.914 14.710 1.00 92.94 185 LEU A O 1
ATOM 1584 N N . SER A 1 186 ? -9.890 -11.935 16.933 1.00 93.44 186 SER A N 1
ATOM 1585 C CA . SER A 1 186 ? -11.352 -12.063 16.893 1.00 93.44 186 SER A CA 1
ATOM 1586 C C . SER A 1 186 ? -12.069 -10.824 16.350 1.00 93.44 186 SER A C 1
ATOM 1588 O O . SER A 1 186 ? -13.207 -10.949 15.898 1.00 93.44 186 SER A O 1
ATOM 1590 N N . TYR A 1 187 ? -11.421 -9.656 16.361 1.00 94.56 187 TYR A N 1
ATOM 1591 C CA . TYR A 1 187 ? -12.009 -8.411 15.865 1.00 94.56 187 TYR A CA 1
ATOM 1592 C C . TYR A 1 187 ? -11.883 -8.257 14.346 1.00 94.56 187 TYR A C 1
ATOM 1594 O O . TYR A 1 187 ? -12.609 -7.458 13.757 1.00 94.56 187 TYR A O 1
ATOM 1602 N N . PHE A 1 188 ? -10.988 -9.009 13.697 1.00 94.75 188 PHE A N 1
ATOM 1603 C CA . PHE A 1 188 ? -10.709 -8.883 12.267 1.00 94.75 188 PHE A CA 1
ATOM 1604 C C . PHE A 1 188 ? -11.398 -9.966 11.432 1.00 94.75 188 PHE A C 1
ATOM 1606 O O . PHE A 1 188 ? -11.603 -11.103 11.863 1.00 94.75 188 PHE A O 1
ATOM 1613 N N . ASP A 1 189 ? -11.712 -9.625 10.181 1.00 92.56 189 ASP A N 1
ATOM 1614 C CA . ASP A 1 189 ? -12.260 -10.590 9.233 1.00 92.56 189 ASP A CA 1
ATOM 1615 C C . ASP A 1 189 ? -11.191 -11.641 8.882 1.00 92.56 189 ASP A C 1
ATOM 1617 O O . ASP A 1 189 ? -10.044 -11.321 8.569 1.00 92.56 189 ASP A O 1
ATOM 1621 N N . LYS A 1 190 ? -11.560 -12.929 8.876 1.00 89.56 190 LYS A N 1
ATOM 1622 C CA . LYS A 1 190 ? -10.590 -14.024 8.672 1.00 89.56 190 LYS A CA 1
ATOM 1623 C C . LYS A 1 190 ? -9.794 -13.915 7.368 1.00 89.56 190 LYS A C 1
ATOM 1625 O O . LYS A 1 190 ? -8.657 -14.369 7.296 1.00 89.56 190 LYS A O 1
ATOM 1630 N N . ASN A 1 191 ? -10.404 -13.339 6.337 1.00 88.12 191 ASN A N 1
ATOM 1631 C CA . ASN A 1 191 ? -9.817 -13.166 5.012 1.00 88.12 191 ASN A CA 1
ATOM 1632 C C . ASN A 1 191 ? -8.864 -11.966 4.912 1.00 88.12 191 ASN A C 1
ATOM 1634 O O . ASN A 1 191 ? -8.241 -11.815 3.861 1.00 88.12 191 ASN A O 1
ATOM 1638 N N . THR A 1 192 ? -8.739 -11.122 5.941 1.00 87.06 192 THR A N 1
ATOM 1639 C CA . THR A 1 192 ? -7.761 -10.020 5.979 1.00 87.06 192 THR A CA 1
ATOM 1640 C C . THR A 1 192 ? -6.516 -10.376 6.781 1.00 87.06 192 THR A C 1
ATOM 1642 O O . THR A 1 192 ? -5.511 -9.689 6.662 1.00 87.06 192 THR A O 1
ATOM 1645 N N . ILE A 1 193 ? -6.544 -11.463 7.557 1.00 87.25 193 ILE A N 1
ATOM 1646 C CA . ILE A 1 193 ? -5.381 -11.959 8.297 1.00 87.25 193 ILE A CA 1
ATOM 1647 C C . ILE A 1 193 ? -4.338 -12.477 7.298 1.00 87.25 193 ILE A C 1
ATOM 1649 O O . ILE A 1 193 ? -4.662 -13.177 6.331 1.00 87.25 193 ILE A O 1
ATOM 1653 N N . ARG A 1 194 ? -3.074 -12.114 7.518 1.00 82.31 194 ARG A N 1
ATOM 1654 C CA . ARG A 1 194 ? -1.943 -12.460 6.649 1.00 82.31 194 ARG A CA 1
ATOM 1655 C C . ARG A 1 194 ? -0.827 -13.116 7.455 1.00 82.31 194 ARG A C 1
ATOM 1657 O O . ARG A 1 194 ? -0.668 -12.859 8.646 1.00 82.31 194 ARG A O 1
ATOM 1664 N N . GLU A 1 195 ? -0.070 -13.981 6.787 1.00 80.62 195 GLU A N 1
ATOM 1665 C CA . GLU A 1 195 ? 1.071 -14.686 7.386 1.00 80.62 195 GLU A CA 1
ATOM 1666 C C . GLU A 1 195 ? 2.324 -13.796 7.440 1.00 80.62 195 GLU A C 1
ATOM 1668 O O . GLU A 1 195 ? 3.064 -13.853 8.419 1.00 80.62 195 GLU A O 1
ATOM 1673 N N . ALA A 1 196 ? 2.550 -12.957 6.421 1.00 85.88 196 ALA A N 1
ATOM 1674 C CA . ALA A 1 196 ? 3.692 -12.047 6.371 1.00 85.88 196 ALA A CA 1
ATOM 1675 C C . ALA A 1 196 ? 3.416 -10.814 5.494 1.00 85.88 196 ALA A C 1
ATOM 1677 O O . ALA A 1 196 ? 3.411 -10.905 4.265 1.00 85.88 196 ALA A O 1
ATOM 1678 N N . GLU A 1 197 ? 3.253 -9.655 6.127 1.00 89.50 197 GLU A N 1
ATOM 1679 C CA . GLU A 1 197 ? 3.241 -8.343 5.481 1.00 89.50 197 GLU A CA 1
ATOM 1680 C C . GLU A 1 197 ? 4.489 -7.524 5.842 1.00 89.50 197 GLU A C 1
ATOM 1682 O O . GLU A 1 197 ? 5.181 -7.784 6.824 1.00 89.50 197 GLU A O 1
ATOM 1687 N N . ALA A 1 198 ? 4.791 -6.521 5.020 1.00 89.44 198 ALA A N 1
ATOM 1688 C CA . ALA A 1 198 ? 5.752 -5.489 5.376 1.00 89.44 198 ALA A CA 1
ATOM 1689 C C . ALA A 1 198 ? 5.112 -4.611 6.450 1.00 89.44 198 ALA A C 1
ATOM 1691 O O . ALA A 1 198 ? 3.971 -4.182 6.278 1.00 89.44 198 ALA A O 1
ATOM 1692 N N . PHE A 1 199 ? 5.847 -4.358 7.532 1.00 89.19 199 PHE A N 1
ATOM 1693 C CA . PHE A 1 199 ? 5.328 -3.726 8.745 1.00 89.19 199 PHE A CA 1
ATOM 1694 C C . PHE A 1 199 ? 4.609 -2.399 8.451 1.00 89.19 199 PHE A C 1
ATOM 1696 O O . PHE A 1 199 ? 3.445 -2.239 8.800 1.00 89.19 199 PHE A O 1
ATOM 1703 N N . GLU A 1 200 ? 5.242 -1.498 7.697 1.00 89.38 200 GLU A N 1
ATOM 1704 C CA . GLU A 1 200 ? 4.686 -0.182 7.330 1.00 89.38 200 GLU A CA 1
ATOM 1705 C C . GLU A 1 200 ? 3.433 -0.252 6.440 1.00 89.38 200 GLU A C 1
ATOM 1707 O O . GLU A 1 200 ? 2.619 0.674 6.367 1.00 89.38 200 GLU A O 1
ATOM 1712 N N . TYR A 1 201 ? 3.248 -1.376 5.751 1.00 93.19 201 TYR A N 1
ATOM 1713 C CA . TYR A 1 201 ? 2.195 -1.563 4.762 1.00 93.19 201 TYR A CA 1
ATOM 1714 C C . TYR A 1 201 ? 1.171 -2.611 5.193 1.00 93.19 201 TYR A C 1
ATOM 1716 O O . TYR A 1 201 ? 0.435 -3.116 4.343 1.00 93.19 201 TYR A O 1
ATOM 1724 N N . ALA A 1 202 ? 1.095 -2.921 6.489 1.00 94.50 202 ALA A N 1
ATOM 1725 C CA . ALA A 1 202 ? 0.143 -3.891 7.006 1.00 94.50 202 ALA A CA 1
ATOM 1726 C C . ALA A 1 202 ? -1.313 -3.463 6.754 1.00 94.50 202 ALA A C 1
ATOM 1728 O O . ALA A 1 202 ? -1.677 -2.281 6.815 1.00 94.50 202 ALA A O 1
ATOM 1729 N N . THR A 1 203 ? -2.152 -4.449 6.460 1.00 95.75 203 THR A N 1
ATOM 1730 C CA . THR A 1 203 ? -3.587 -4.268 6.230 1.00 95.75 203 THR A CA 1
ATOM 1731 C C . THR A 1 203 ? -4.315 -4.022 7.550 1.00 95.75 203 THR A C 1
ATOM 1733 O O . THR A 1 203 ? -5.185 -3.162 7.620 1.00 95.75 203 THR A O 1
ATOM 1736 N N . ASN A 1 204 ? -3.949 -4.743 8.612 1.00 97.31 204 ASN A N 1
ATOM 1737 C CA . ASN A 1 204 ? -4.587 -4.649 9.924 1.00 97.31 204 ASN A CA 1
ATOM 1738 C C . ASN A 1 204 ? -3.635 -4.012 10.940 1.00 97.31 204 ASN A C 1
ATOM 1740 O O . ASN A 1 204 ? -2.447 -4.328 10.970 1.00 97.31 204 ASN A O 1
ATOM 1744 N N . ASN A 1 205 ? -4.167 -3.130 11.782 1.00 97.81 205 ASN A N 1
ATOM 1745 C CA . ASN A 1 205 ? -3.401 -2.333 12.735 1.00 97.81 205 ASN A CA 1
ATOM 1746 C C . ASN A 1 205 ? -4.210 -2.136 14.022 1.00 97.81 205 ASN A C 1
ATOM 1748 O O . ASN A 1 205 ? -5.442 -2.179 13.984 1.00 97.81 205 ASN A O 1
ATOM 1752 N N . SER A 1 206 ? -3.536 -1.868 15.138 1.00 97.31 206 SER A N 1
ATOM 1753 C CA . SER A 1 206 ? -4.132 -1.230 16.310 1.00 97.31 206 SER A CA 1
ATOM 1754 C C . SER A 1 206 ? -3.744 0.237 16.378 1.00 97.31 206 SER A C 1
ATOM 1756 O O . SER A 1 206 ? -2.721 0.650 15.828 1.00 97.31 206 SER A O 1
ATOM 1758 N N . PHE A 1 207 ? -4.575 1.026 17.044 1.00 97.88 207 PHE A N 1
ATOM 1759 C CA . PHE A 1 207 ? -4.329 2.443 17.222 1.00 97.88 207 PHE A CA 1
ATOM 1760 C C . PHE A 1 207 ? -4.709 2.898 18.622 1.00 97.88 207 PHE A C 1
ATOM 1762 O O . PHE A 1 207 ? -5.813 2.605 19.087 1.00 97.88 207 PHE A O 1
ATOM 1769 N N . LEU A 1 208 ? -3.797 3.651 19.230 1.00 96.38 208 LEU A N 1
ATOM 1770 C CA . LEU A 1 208 ? -3.974 4.331 20.504 1.00 96.38 208 LEU A CA 1
ATOM 1771 C C . LEU A 1 208 ? -3.770 5.831 20.273 1.00 96.38 208 LEU A C 1
ATOM 1773 O O . LEU A 1 208 ? -2.757 6.231 19.692 1.00 96.38 208 LEU A O 1
ATOM 1777 N N . PHE A 1 209 ? -4.734 6.646 20.702 1.00 96.94 209 PHE A N 1
ATOM 1778 C CA . PHE A 1 209 ? -4.601 8.102 20.660 1.00 96.94 209 PHE A CA 1
ATOM 1779 C C . PHE A 1 209 ? -3.480 8.562 21.598 1.00 96.94 209 PHE A C 1
ATOM 1781 O O . PHE A 1 209 ? -3.252 7.960 22.640 1.00 96.94 209 PHE A O 1
ATOM 1788 N N . GLU A 1 210 ? -2.769 9.625 21.222 1.00 95.31 210 GLU A N 1
ATOM 1789 C CA . GLU A 1 210 ? -1.787 10.253 22.120 1.00 95.31 210 GLU A CA 1
ATOM 1790 C C . GLU A 1 210 ? -2.474 11.073 23.228 1.00 95.31 210 GLU A C 1
ATOM 1792 O O . GLU A 1 210 ? -1.936 11.207 24.324 1.00 95.31 210 GLU A O 1
ATOM 1797 N N . ASP A 1 211 ? -3.671 11.600 22.955 1.00 92.31 211 ASP A N 1
ATOM 1798 C CA . ASP A 1 211 ? -4.494 12.331 23.922 1.00 92.31 211 ASP A CA 1
ATOM 1799 C C . ASP A 1 211 ? -5.469 11.382 24.646 1.00 92.31 211 ASP A C 1
ATOM 1801 O O . ASP A 1 211 ? -6.410 10.857 24.043 1.00 92.31 211 ASP A O 1
ATOM 1805 N N . GLU A 1 212 ? -5.257 11.213 25.955 1.00 83.44 212 GLU A N 1
ATOM 1806 C CA . GLU A 1 212 ? -6.051 10.375 26.875 1.00 83.44 212 GLU A CA 1
ATOM 1807 C C . GLU A 1 212 ? -7.505 10.887 27.074 1.00 83.44 212 GLU A C 1
ATOM 1809 O O . GLU A 1 212 ? -8.346 10.260 27.721 1.00 83.44 212 GLU A O 1
ATOM 1814 N N . GLY A 1 213 ? -7.846 12.062 26.529 1.00 83.94 213 GLY A N 1
ATOM 1815 C CA . GLY A 1 213 ? -9.172 12.679 26.632 1.00 83.94 213 GLY A CA 1
ATOM 1816 C C . GLY A 1 213 ? -10.127 12.391 25.469 1.00 83.94 213 GLY A C 1
ATOM 1817 O O . GLY A 1 213 ? -11.260 12.886 25.479 1.00 83.94 213 GLY A O 1
ATOM 1818 N N . ILE A 1 214 ? -9.703 11.638 24.450 1.00 91.25 214 ILE A N 1
ATOM 1819 C CA . ILE A 1 214 ? -10.501 11.453 23.233 1.00 91.25 214 ILE A CA 1
ATOM 1820 C C . ILE A 1 214 ? -11.682 10.510 23.488 1.00 91.25 214 ILE A C 1
ATOM 1822 O O . ILE A 1 214 ? -11.551 9.292 23.616 1.00 91.25 214 ILE A O 1
ATOM 1826 N N . ASP A 1 215 ? -12.885 11.085 23.505 1.00 92.69 215 ASP A N 1
ATOM 1827 C CA . ASP A 1 215 ? -14.116 10.311 23.600 1.00 92.69 215 ASP A CA 1
ATOM 1828 C C . ASP A 1 215 ? -14.427 9.538 22.301 1.00 92.69 215 ASP A C 1
ATOM 1830 O O . ASP A 1 215 ? -13.961 9.867 21.207 1.00 92.69 215 ASP A O 1
ATOM 1834 N N . LEU A 1 216 ? -15.289 8.522 22.413 1.00 94.50 216 LEU A N 1
ATOM 1835 C CA . LEU A 1 216 ? -15.683 7.654 21.300 1.00 94.50 216 LEU A CA 1
ATOM 1836 C C . LEU A 1 216 ? -16.254 8.421 20.092 1.00 94.50 216 LEU A C 1
ATOM 1838 O O . LEU A 1 216 ? -15.975 8.066 18.948 1.00 94.50 216 LEU A O 1
ATOM 1842 N N . ASN A 1 217 ? -17.077 9.448 20.307 1.00 95.81 217 ASN A N 1
ATOM 1843 C CA . ASN A 1 217 ? -17.678 10.204 19.207 1.00 95.81 217 ASN A CA 1
ATOM 1844 C C . ASN A 1 217 ? -16.632 11.057 18.489 1.00 95.81 217 ASN A C 1
ATOM 1846 O O . ASN A 1 217 ? -16.662 11.159 17.261 1.00 95.81 217 ASN A O 1
ATOM 1850 N N . THR A 1 218 ? -15.709 11.643 19.245 1.00 96.31 218 THR A N 1
ATOM 1851 C CA . THR A 1 218 ? -14.581 12.404 18.713 1.00 96.31 218 THR A CA 1
ATOM 1852 C C . THR A 1 218 ? -13.647 11.493 17.918 1.00 96.31 218 THR A C 1
ATOM 1854 O O . THR A 1 218 ? -13.369 11.791 16.756 1.00 96.31 218 THR A O 1
ATOM 1857 N N . ALA A 1 219 ? -13.273 10.331 18.464 1.00 96.69 219 ALA A N 1
ATOM 1858 C CA . ALA A 1 219 ? -12.481 9.324 17.759 1.00 96.69 219 ALA A CA 1
ATOM 1859 C C . ALA A 1 219 ? -13.118 8.933 16.417 1.00 96.69 219 ALA A C 1
ATOM 1861 O O . ALA A 1 219 ? -12.465 8.978 15.374 1.00 96.69 219 ALA A O 1
ATOM 1862 N N . LYS A 1 220 ? -14.418 8.611 16.411 1.00 97.94 220 LYS A N 1
ATOM 1863 C CA . LYS A 1 220 ? -15.148 8.263 15.183 1.00 97.94 220 LYS A CA 1
ATOM 1864 C C . LYS A 1 220 ? -15.088 9.371 14.135 1.00 97.94 220 LYS A C 1
ATOM 1866 O O . LYS A 1 220 ? -14.766 9.093 12.983 1.00 97.94 220 LYS A O 1
ATOM 1871 N N . ARG A 1 221 ? -15.350 10.618 14.541 1.00 97.94 221 ARG A N 1
ATOM 1872 C CA . ARG A 1 221 ? -15.302 11.784 13.646 1.00 97.94 221 ARG A CA 1
ATOM 1873 C C . ARG A 1 221 ? -13.919 11.988 13.040 1.00 97.94 221 ARG A C 1
ATOM 1875 O O . ARG A 1 221 ? -13.831 12.325 11.864 1.00 97.94 221 ARG A O 1
ATOM 1882 N N . ILE A 1 222 ? -12.853 11.762 13.812 1.00 98.00 222 ILE A N 1
ATOM 1883 C CA . ILE A 1 222 ? -11.477 11.831 13.305 1.00 98.00 222 ILE A CA 1
ATOM 1884 C C . ILE A 1 222 ? -11.291 10.824 12.166 1.00 98.00 222 ILE A C 1
ATOM 1886 O O . ILE A 1 222 ? 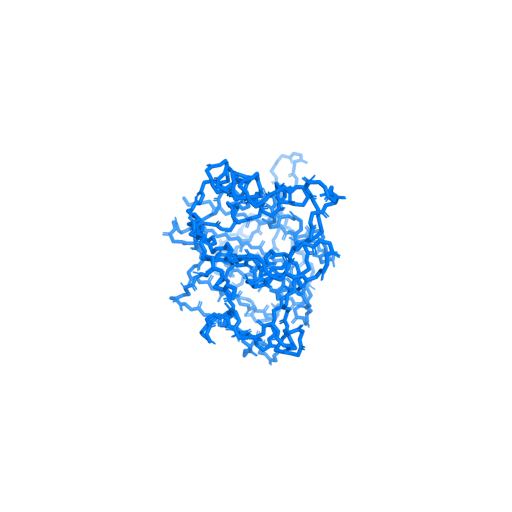-10.893 11.216 11.071 1.00 98.00 222 ILE A O 1
ATOM 1890 N N . PHE A 1 223 ? -11.633 9.549 12.372 1.00 98.38 223 PHE A N 1
ATOM 1891 C CA . PHE A 1 223 ? -11.478 8.530 11.325 1.00 98.38 223 PHE A CA 1
ATOM 1892 C C . PHE A 1 223 ? -12.398 8.772 10.110 1.00 98.38 223 PHE A C 1
ATOM 1894 O O . PHE A 1 223 ? -11.970 8.555 8.975 1.00 98.38 223 PHE A O 1
ATOM 1901 N N . GLU A 1 224 ? -13.621 9.271 10.317 1.00 98.44 224 GLU A N 1
ATOM 1902 C CA . GLU A 1 224 ? -14.534 9.701 9.242 1.00 98.44 224 GLU A CA 1
ATOM 1903 C C . GLU A 1 224 ? -13.934 10.830 8.388 1.00 98.44 224 GLU A C 1
ATOM 1905 O O . GLU A 1 224 ? -13.890 10.726 7.157 1.00 98.44 224 GLU A O 1
ATOM 1910 N N . GLU A 1 225 ? -13.402 11.881 9.018 1.00 98.38 225 GLU A N 1
ATOM 1911 C CA . GLU A 1 225 ? -12.762 12.990 8.302 1.00 98.38 225 GLU A CA 1
ATOM 1912 C C . GLU A 1 225 ? -11.446 12.568 7.634 1.00 98.38 225 GLU A C 1
ATOM 1914 O O . GLU A 1 225 ? -11.180 12.986 6.505 1.00 98.38 225 GLU A O 1
ATOM 1919 N N . VAL A 1 226 ? -10.654 11.680 8.250 1.00 98.44 226 VAL A N 1
ATOM 1920 C CA . VAL A 1 226 ? -9.475 11.083 7.599 1.00 98.44 226 VAL A CA 1
ATOM 1921 C C . VAL A 1 226 ? -9.878 10.389 6.303 1.00 98.44 226 VAL A C 1
ATOM 1923 O O . VAL A 1 226 ? -9.244 10.635 5.274 1.00 98.44 226 VAL A O 1
ATOM 1926 N N . GLY A 1 227 ? -10.918 9.547 6.318 1.00 97.81 227 GLY A N 1
ATOM 1927 C CA . GLY A 1 227 ? -11.389 8.836 5.123 1.00 97.81 227 GLY A CA 1
ATOM 1928 C C . GLY A 1 227 ? -11.720 9.811 3.996 1.00 97.81 227 GLY A C 1
ATOM 1929 O O . GLY A 1 227 ? -11.160 9.739 2.900 1.00 97.81 227 GLY A O 1
ATOM 1930 N N . LYS A 1 228 ? -12.507 10.837 4.318 1.00 97.50 228 LYS A N 1
ATOM 1931 C CA . LYS A 1 228 ? -12.884 11.903 3.387 1.00 97.50 228 LYS A CA 1
ATOM 1932 C C . LYS A 1 228 ? -11.684 12.680 2.829 1.00 97.50 228 LYS A C 1
ATOM 1934 O O . LYS A 1 228 ? -11.583 12.857 1.615 1.00 97.50 228 LYS A O 1
ATOM 1939 N N . LEU A 1 229 ? -10.759 13.139 3.676 1.00 97.75 229 LEU A N 1
ATOM 1940 C CA . LEU A 1 229 ? -9.596 13.945 3.265 1.00 97.75 229 LEU A CA 1
ATOM 1941 C C . LEU A 1 229 ? -8.557 13.144 2.473 1.00 97.75 229 LEU A C 1
ATOM 1943 O O . LEU A 1 229 ? -7.845 13.685 1.612 1.00 97.75 229 LEU A O 1
ATOM 1947 N N . SER A 1 230 ? -8.439 11.856 2.782 1.00 97.38 230 SER A N 1
ATOM 1948 C CA . SER A 1 230 ? -7.559 10.935 2.071 1.00 97.38 230 SER A CA 1
ATOM 1949 C C . SER A 1 230 ? -8.184 10.405 0.783 1.00 97.38 230 SER A C 1
ATOM 1951 O O . SER A 1 230 ? -7.435 9.983 -0.089 1.00 97.38 230 SER A O 1
ATOM 1953 N N . GLY A 1 231 ? -9.503 10.522 0.598 1.00 96.12 231 GLY A N 1
ATOM 1954 C CA . GLY A 1 231 ? -10.216 10.074 -0.600 1.00 96.12 231 GLY A CA 1
ATOM 1955 C C . GLY A 1 231 ? -10.513 8.575 -0.599 1.00 96.12 231 GLY A C 1
ATOM 1956 O O . GLY A 1 231 ? -10.410 7.939 -1.649 1.00 96.12 231 GLY A O 1
ATOM 1957 N N . GLY A 1 232 ? -10.823 8.020 0.572 1.00 95.25 232 GLY A N 1
ATOM 1958 C CA . GLY A 1 232 ? -11.338 6.666 0.743 1.00 95.25 232 GLY A CA 1
ATOM 1959 C C . GLY A 1 232 ? -12.646 6.643 1.527 1.00 95.25 232 GLY A C 1
ATOM 1960 O O . GLY A 1 232 ? -13.089 7.655 2.068 1.00 95.25 232 GLY A O 1
ATOM 1961 N N . ASP A 1 233 ? -13.235 5.458 1.606 1.00 97.12 233 ASP A N 1
ATOM 1962 C CA . ASP A 1 233 ? -14.436 5.209 2.398 1.00 97.12 233 ASP A CA 1
ATOM 1963 C C . ASP A 1 233 ? -14.047 4.565 3.727 1.00 97.12 233 ASP A C 1
ATOM 1965 O O . ASP A 1 233 ? -13.138 3.734 3.766 1.00 97.12 233 ASP A O 1
ATOM 1969 N N . VAL A 1 234 ? -14.752 4.901 4.808 1.00 98.12 234 VAL A N 1
ATOM 1970 C CA . VAL A 1 234 ? -14.570 4.259 6.115 1.00 98.12 234 VAL A CA 1
ATOM 1971 C C . VAL A 1 234 ? -15.888 3.718 6.646 1.00 98.12 234 VAL A C 1
ATOM 1973 O O . VAL A 1 234 ? -16.916 4.391 6.633 1.00 98.12 234 VAL A O 1
ATOM 1976 N N . ASN A 1 235 ? -15.853 2.478 7.123 1.00 98.00 235 ASN A N 1
ATOM 1977 C CA . ASN A 1 235 ? -16.941 1.856 7.864 1.00 98.00 235 ASN A CA 1
ATOM 1978 C C . ASN A 1 235 ? -16.486 1.622 9.306 1.00 98.00 235 ASN A C 1
ATOM 1980 O O . ASN A 1 235 ? -15.460 0.982 9.531 1.00 98.00 235 ASN A O 1
ATOM 1984 N N . ILE A 1 236 ? -17.248 2.135 10.271 1.00 97.88 236 ILE A N 1
ATOM 1985 C CA . ILE A 1 236 ? -16.964 1.963 11.694 1.00 97.88 236 ILE A CA 1
ATOM 1986 C C . ILE A 1 236 ? -17.875 0.882 12.272 1.00 97.88 236 ILE A C 1
ATOM 1988 O O . ILE A 1 236 ? -19.098 1.027 12.297 1.00 97.88 236 ILE A O 1
ATOM 1992 N N . VAL A 1 237 ? -17.256 -0.173 12.799 1.00 97.12 237 VAL A N 1
ATOM 1993 C CA . VAL A 1 237 ? -17.933 -1.285 13.469 1.00 97.12 237 VAL A CA 1
ATOM 1994 C C . VAL A 1 237 ? -17.715 -1.161 14.971 1.00 97.12 237 VAL A C 1
ATOM 1996 O O . VAL A 1 237 ? -16.595 -1.322 15.452 1.00 97.12 237 VAL A O 1
ATOM 1999 N N . LEU A 1 238 ? -18.785 -0.865 15.707 1.00 95.25 238 LEU A N 1
ATOM 2000 C CA . LEU A 1 238 ? -18.758 -0.805 17.168 1.00 95.25 238 LEU A CA 1
ATOM 2001 C C . LEU A 1 238 ? -18.760 -2.215 17.759 1.00 95.25 238 LEU A C 1
ATOM 2003 O O . LEU A 1 238 ? -19.442 -3.104 17.244 1.00 95.25 238 LEU A O 1
ATOM 2007 N N . PHE A 1 239 ? -18.046 -2.397 18.865 1.00 90.62 239 PHE A N 1
ATOM 2008 C CA . PHE A 1 239 ? -18.133 -3.626 19.644 1.00 90.62 239 PHE A CA 1
ATOM 2009 C C . PHE A 1 239 ? -19.227 -3.490 20.697 1.00 90.62 239 PHE A C 1
ATOM 2011 O O . PHE A 1 239 ? -19.416 -2.425 21.283 1.00 90.62 239 PHE A O 1
ATOM 2018 N N . SER A 1 240 ? -19.993 -4.559 20.885 1.00 72.06 240 SER A N 1
ATOM 2019 C CA . SER A 1 240 ? -20.961 -4.641 21.974 1.00 72.06 240 SER A CA 1
ATOM 2020 C C . SER A 1 240 ? -20.205 -4.799 23.292 1.00 72.06 240 SER A C 1
ATOM 2022 O O . SER A 1 240 ? -19.270 -5.599 23.349 1.00 72.06 240 SER A O 1
ATOM 2024 N N . ASP A 1 241 ? -20.603 -4.029 24.305 1.00 57.22 241 ASP A N 1
ATOM 2025 C CA . ASP A 1 241 ? -20.167 -4.233 25.691 1.00 57.22 241 ASP A CA 1
ATOM 2026 C C . ASP A 1 241 ? -20.648 -5.581 26.249 1.00 57.22 241 ASP A C 1
ATOM 2028 O O . ASP A 1 241 ? -21.783 -5.997 25.906 1.00 57.22 241 ASP A O 1
#

Radius of gyration: 21.12 Å; chains: 1; bounding box: 48×36×65 Å

Secondary structure (DSSP, 8-state):
--EEEE--SSHHHHHHHHHHHGGG---EEEEEEEEGGG-SEEEEEEEETTEEEEEEEEHHHHHHHTTSTTEEEPPPPSEEEEEEETT--EEEEEE-TTSHHHHHHHHHTT-----S-TT-SEEEE-S------EEEEEE-TT--EEEEEEEE-SSHHHHHHHHHHHTTSEEEEE--STTTTGGGGGGS-TTT--S---GGG-SEEEEEESSTT--HHHHHHHHHHHHHHHT-EEEEEEPP-